Protein AF-A0A8S3IK09-F1 (afdb_monomer_lite)

Sequence (299 aa):
DSESTTDNVLLHRHRTLVKLEMEFLKNWLPDNSEQYPEVLALLSKPENDLWQYSAKILSFIDQEVELFSTVLSKNGQLEDLDKFKLLDECLHNINDDTYKIERLLVNRIHMQLMLRANEQGTPEKILTDNYIQFEENVRQLQDEQSNHNSISISLIAWIKYYIELYAVALKNQCSEKIMGTIDQFLTRDELHLSLTLKLFVIKQICELSSVKFDTFCEIFYNRNVVWPRTILEKPQDQHNLILPTPLFVCEDEFKRISDILSYSNDIEHLRQLITNCTTNQTSSYCFLVWFIHYYSRFY

Foldseek 3Di:
DVVVVVVVVVVVVVVVVVVVVVVCCVVVLVVPLVCLLVVLLQVLDPPDPCVVCLVVSLVSPCVQLVLLVQLVVPLLDDPDCPSCVSVQVSLVPSPRPVSVNLVSLLVNSLVVLVVCVVVVDQLLVVLVVCVVVLVVLLVVLPPPPCSGSSSNSSSSSSNLNNLLSLLVCVLVVPPDPSNVVVLVVLQPPVRVVSVVSVVSSLVSNCVVVVHDSVVVCVVCVPDPRPNVCVVNVPDPVPPPPPQPDPCPVLVVLLVVLCCCVVPNPDPVSVVVLVVCLVVPVSSVVSNVSSCCVPPVVPD

Radius of gyration: 23.09 Å; chains: 1; bounding box: 62×62×53 Å

Structure (mmCIF, N/CA/C/O backbone):
data_AF-A0A8S3IK09-F1
#
_entry.id   AF-A0A8S3IK09-F1
#
loop_
_atom_site.group_PDB
_atom_site.id
_atom_site.type_symbol
_atom_site.label_atom_id
_atom_site.label_alt_id
_atom_site.label_comp_id
_atom_site.label_asym_id
_atom_site.label_entity_id
_atom_site.label_seq_id
_atom_site.pdbx_PDB_ins_code
_atom_site.Cartn_x
_atom_site.Cartn_y
_atom_site.Cartn_z
_atom_site.occupancy
_atom_site.B_iso_or_equiv
_atom_site.auth_seq_id
_atom_site.auth_comp_id
_atom_site.auth_asym_id
_atom_site.auth_atom_id
_atom_site.pdbx_PDB_model_num
ATOM 1 N N . ASP A 1 1 ? 10.891 -43.235 -13.201 1.00 53.78 1 ASP A N 1
ATOM 2 C CA . ASP A 1 1 ? 12.312 -42.887 -12.967 1.00 53.78 1 ASP A CA 1
ATOM 3 C C . ASP A 1 1 ? 12.925 -41.908 -13.971 1.00 53.78 1 ASP A C 1
ATOM 5 O O . ASP A 1 1 ? 13.785 -41.134 -13.565 1.00 53.78 1 ASP A O 1
ATOM 9 N N . SER A 1 2 ? 12.497 -41.868 -15.241 1.00 46.22 2 SER A N 1
ATOM 10 C CA . SER A 1 2 ? 12.999 -40.909 -16.251 1.00 46.22 2 SER A CA 1
ATOM 11 C C . SER A 1 2 ? 12.362 -39.506 -16.191 1.00 46.22 2 SER A C 1
ATOM 13 O O . SER A 1 2 ? 13.007 -38.520 -16.545 1.00 46.22 2 SER A O 1
ATOM 15 N N . GLU A 1 3 ? 11.117 -39.383 -15.722 1.00 46.00 3 GLU A N 1
ATOM 16 C CA . GLU A 1 3 ? 10.442 -38.079 -15.559 1.00 46.00 3 GLU A CA 1
ATOM 17 C C . GLU A 1 3 ? 11.022 -37.279 -14.379 1.00 46.00 3 GLU A C 1
ATOM 19 O O . GLU A 1 3 ? 11.383 -36.116 -14.539 1.00 46.00 3 GLU A O 1
ATOM 24 N N . SER A 1 4 ? 11.281 -37.929 -13.236 1.00 55.00 4 SER A N 1
ATOM 25 C CA . SER A 1 4 ? 11.857 -37.273 -12.047 1.00 55.00 4 SER A CA 1
ATOM 26 C C . SER A 1 4 ? 13.304 -36.800 -12.231 1.00 55.00 4 SER A C 1
ATOM 28 O O . SER A 1 4 ? 13.759 -35.880 -11.549 1.00 55.00 4 SER A O 1
ATOM 30 N N . THR A 1 5 ? 14.055 -37.416 -13.146 1.00 54.56 5 THR A N 1
ATOM 31 C CA . THR A 1 5 ? 15.415 -36.990 -13.503 1.00 54.56 5 THR A CA 1
ATOM 32 C C . THR A 1 5 ? 15.399 -35.803 -14.463 1.00 54.56 5 THR A C 1
ATOM 34 O O . THR A 1 5 ? 16.219 -34.899 -14.313 1.00 54.56 5 THR A O 1
ATOM 37 N N . THR A 1 6 ? 14.439 -35.748 -15.390 1.00 57.41 6 THR A N 1
ATOM 38 C CA . THR A 1 6 ? 14.271 -34.628 -16.333 1.00 57.41 6 THR A CA 1
ATOM 39 C C . THR A 1 6 ? 13.825 -33.352 -15.609 1.00 57.41 6 THR A C 1
ATOM 41 O O . THR A 1 6 ? 14.414 -32.288 -15.821 1.00 57.41 6 THR A O 1
ATOM 44 N N . ASP A 1 7 ? 12.896 -33.476 -14.658 1.00 60.25 7 ASP A N 1
ATOM 45 C CA . ASP A 1 7 ? 12.453 -32.370 -13.800 1.00 60.25 7 ASP A CA 1
ATOM 46 C C . ASP A 1 7 ? 13.575 -31.845 -12.897 1.00 60.25 7 ASP A C 1
ATOM 48 O O . ASP A 1 7 ? 13.742 -30.636 -12.735 1.00 60.25 7 ASP A O 1
ATOM 52 N N . ASN A 1 8 ? 14.420 -32.734 -12.364 1.00 66.81 8 ASN A N 1
ATOM 53 C CA . ASN A 1 8 ? 15.586 -32.333 -11.575 1.00 66.81 8 ASN A CA 1
ATOM 54 C C . ASN A 1 8 ? 16.641 -31.593 -12.408 1.00 66.81 8 ASN A C 1
ATOM 56 O O . ASN A 1 8 ? 17.263 -30.653 -11.911 1.00 66.81 8 ASN A O 1
ATOM 60 N N . VAL A 1 9 ? 16.840 -31.975 -13.673 1.00 72.94 9 VAL A N 1
ATOM 61 C CA . VAL A 1 9 ? 17.772 -31.286 -14.581 1.00 72.94 9 VAL A CA 1
ATOM 62 C C . VAL A 1 9 ? 17.244 -29.903 -14.963 1.00 72.94 9 VAL A C 1
ATOM 64 O O . VAL A 1 9 ? 18.014 -28.941 -14.955 1.00 72.94 9 VAL A O 1
ATOM 67 N N . LEU A 1 10 ? 15.945 -29.772 -15.247 1.00 66.94 10 LEU A N 1
ATOM 68 C CA . LEU A 1 10 ? 15.307 -28.479 -15.515 1.00 66.94 10 LEU A CA 1
ATOM 69 C C . LEU A 1 10 ? 15.361 -27.562 -14.289 1.00 66.94 10 LEU A C 1
ATOM 71 O O . LEU A 1 10 ? 15.805 -26.419 -14.397 1.00 66.94 10 LEU A O 1
ATOM 75 N N . LEU A 1 11 ? 15.023 -28.085 -13.109 1.00 70.81 11 LEU A N 1
ATOM 76 C CA . LEU A 1 11 ? 15.115 -27.362 -11.842 1.00 70.81 11 LEU A CA 1
ATOM 77 C C . LEU A 1 11 ? 16.556 -26.927 -11.535 1.00 70.81 11 LEU A C 1
ATOM 79 O O . LEU A 1 11 ? 16.789 -25.808 -11.077 1.00 70.81 11 LEU A O 1
ATOM 83 N N . HIS A 1 12 ? 17.544 -27.785 -11.800 1.00 73.06 12 HIS A N 1
ATOM 84 C CA . HIS A 1 12 ? 18.956 -27.467 -11.596 1.00 73.06 12 HIS A CA 1
ATOM 85 C C . HIS A 1 12 ? 19.467 -26.399 -12.573 1.00 73.06 12 HIS A C 1
ATOM 87 O O . HIS A 1 12 ? 20.187 -25.485 -12.159 1.00 73.06 12 HIS A O 1
ATOM 93 N N . ARG A 1 13 ? 19.062 -26.467 -13.848 1.00 67.75 13 ARG A N 1
ATOM 94 C CA . ARG A 1 13 ? 19.365 -25.436 -14.853 1.00 67.75 13 ARG A CA 1
ATOM 95 C C . ARG A 1 13 ? 18.746 -24.102 -14.470 1.00 67.75 13 ARG A C 1
ATOM 97 O O . ARG A 1 13 ? 19.459 -23.107 -14.444 1.00 67.75 13 ARG A O 1
ATOM 104 N N . HIS A 1 14 ? 17.472 -24.095 -14.090 1.00 71.00 14 HIS A N 1
ATOM 105 C CA . HIS A 1 14 ? 16.783 -22.889 -13.647 1.00 71.00 14 HIS A CA 1
ATOM 106 C C . HIS A 1 14 ? 17.463 -22.271 -12.416 1.00 71.00 14 HIS A C 1
ATOM 108 O O . HIS A 1 14 ? 17.813 -21.098 -12.435 1.00 71.00 14 HIS A O 1
ATOM 114 N N . ARG A 1 15 ? 17.791 -23.068 -11.389 1.00 73.12 15 ARG A N 1
ATOM 115 C CA . ARG A 1 15 ? 18.555 -22.591 -10.218 1.00 73.12 15 ARG A CA 1
ATOM 116 C C . ARG A 1 15 ? 19.922 -22.017 -10.590 1.00 73.12 15 ARG A C 1
ATOM 118 O O . ARG A 1 15 ? 20.369 -21.061 -9.964 1.00 73.12 15 ARG A O 1
ATOM 125 N N . THR A 1 16 ? 20.605 -22.619 -11.559 1.00 72.38 16 THR A N 1
ATOM 126 C CA . THR A 1 16 ? 21.913 -22.142 -12.028 1.00 72.38 16 THR A CA 1
ATOM 127 C C . THR A 1 16 ? 21.782 -20.825 -12.787 1.00 72.38 16 THR A C 1
ATOM 129 O O . THR A 1 16 ? 22.540 -19.903 -12.503 1.00 72.38 16 THR A O 1
ATOM 132 N N . LEU A 1 17 ? 20.796 -20.702 -13.679 1.00 71.00 17 LEU A N 1
ATOM 133 C CA . LEU A 1 17 ? 20.499 -19.461 -14.399 1.00 71.00 17 LEU A CA 1
ATOM 134 C C . LEU A 1 17 ? 20.121 -18.337 -13.435 1.00 71.00 17 LEU A C 1
ATOM 136 O O . LEU A 1 17 ? 20.738 -17.282 -13.479 1.00 71.00 17 LEU A O 1
ATOM 140 N N . VAL A 1 18 ? 19.230 -18.604 -12.477 1.00 70.50 18 VAL A N 1
ATOM 141 C CA . VAL A 1 18 ? 18.845 -17.625 -11.450 1.00 70.50 18 VAL A CA 1
ATOM 142 C C . VAL A 1 18 ? 20.055 -17.162 -10.640 1.00 70.50 18 VAL A C 1
ATOM 144 O O . VAL A 1 18 ? 20.168 -15.978 -10.336 1.00 70.50 18 VAL A O 1
ATOM 147 N N . LYS A 1 19 ? 20.981 -18.068 -10.295 1.00 71.44 19 LYS A N 1
ATOM 148 C CA . LYS A 1 19 ? 22.234 -17.708 -9.612 1.00 71.44 19 LYS A CA 1
ATOM 149 C C . LYS A 1 19 ? 23.151 -16.858 -10.488 1.00 71.44 19 LYS A C 1
ATOM 151 O O . LYS A 1 19 ? 23.714 -15.893 -9.985 1.00 71.44 19 LYS A O 1
ATOM 156 N N . LEU A 1 20 ? 23.303 -17.204 -11.764 1.00 69.56 20 LEU A N 1
ATOM 157 C CA . LEU A 1 20 ? 24.121 -16.444 -12.710 1.00 69.56 20 LEU A CA 1
ATOM 158 C C . LEU A 1 20 ? 23.548 -15.045 -12.941 1.00 69.56 20 LEU A C 1
ATOM 160 O O . LEU A 1 20 ? 24.295 -14.080 -12.868 1.00 69.56 20 LEU A O 1
ATOM 164 N N . GLU A 1 21 ? 22.236 -14.923 -13.128 1.00 68.81 21 GLU A N 1
ATOM 165 C CA . GLU A 1 21 ? 21.534 -13.639 -13.225 1.00 68.81 21 GLU A CA 1
ATOM 166 C C . GLU A 1 21 ? 21.651 -12.844 -11.920 1.00 68.81 21 GLU A C 1
ATOM 168 O O . GLU A 1 21 ? 21.921 -11.647 -11.941 1.00 68.81 21 GLU A O 1
ATOM 173 N N . MET A 1 22 ? 21.544 -13.503 -10.761 1.00 69.38 22 MET A N 1
ATOM 174 C CA . MET A 1 22 ? 21.757 -12.857 -9.466 1.00 69.38 22 MET A CA 1
ATOM 175 C C . MET A 1 22 ? 23.167 -12.300 -9.292 1.00 69.38 22 MET A C 1
ATOM 177 O O . MET A 1 22 ? 23.295 -11.241 -8.678 1.00 69.38 22 MET A O 1
ATOM 181 N N . GLU A 1 23 ? 24.188 -13.039 -9.723 1.00 72.38 23 GLU A N 1
ATOM 182 C CA . GLU A 1 23 ? 25.592 -12.624 -9.672 1.00 72.38 23 GLU A CA 1
ATOM 183 C C . GLU A 1 23 ? 25.872 -11.540 -10.712 1.00 72.38 23 GLU A C 1
ATOM 185 O O . GLU A 1 23 ? 26.521 -10.551 -10.391 1.00 72.38 23 GLU A O 1
ATOM 190 N N . PHE A 1 24 ? 25.314 -11.664 -11.918 1.00 72.31 24 PHE A N 1
ATOM 191 C CA . PHE A 1 24 ? 25.379 -10.627 -12.941 1.00 72.31 24 PHE A CA 1
ATOM 192 C C . PHE A 1 24 ? 24.796 -9.318 -12.415 1.00 72.31 24 PHE A C 1
ATOM 194 O O . PHE A 1 24 ? 25.503 -8.323 -12.382 1.00 72.31 24 PHE A O 1
ATOM 201 N N . LEU A 1 25 ? 23.569 -9.328 -11.889 1.00 70.50 25 LEU A N 1
ATOM 202 C CA . LEU A 1 25 ? 22.955 -8.137 -11.299 1.00 70.50 25 LEU A CA 1
ATOM 203 C C . LEU A 1 25 ? 23.762 -7.608 -10.110 1.00 70.50 25 LEU A C 1
ATOM 205 O O . LEU A 1 25 ? 23.941 -6.407 -9.977 1.00 70.50 25 LEU A O 1
ATOM 209 N N . LYS A 1 26 ? 24.279 -8.486 -9.244 1.00 70.00 26 LYS A N 1
ATOM 210 C CA . LYS A 1 26 ? 25.057 -8.073 -8.068 1.00 70.00 26 LYS A CA 1
ATOM 211 C C . LYS A 1 26 ? 26.376 -7.390 -8.438 1.00 70.00 26 LYS A C 1
ATOM 213 O O . LYS A 1 26 ? 26.795 -6.513 -7.697 1.00 70.00 26 LYS A O 1
ATOM 218 N N . ASN A 1 27 ? 27.018 -7.809 -9.524 1.00 75.81 27 ASN A N 1
ATOM 219 C CA . ASN A 1 27 ? 28.323 -7.291 -9.933 1.00 75.81 27 ASN A CA 1
ATOM 220 C C . ASN A 1 27 ? 28.199 -6.159 -10.963 1.00 75.81 27 ASN A C 1
ATOM 222 O O . ASN A 1 27 ? 29.017 -5.256 -10.959 1.00 75.81 27 ASN A O 1
ATOM 226 N N . TRP A 1 28 ? 27.175 -6.186 -11.818 1.00 76.31 28 TRP A N 1
ATOM 227 C CA . TRP A 1 28 ? 26.948 -5.170 -12.845 1.00 76.31 28 TRP A CA 1
ATOM 228 C C . TRP A 1 28 ? 26.291 -3.909 -12.281 1.00 76.31 28 TRP A C 1
ATOM 230 O O . TRP A 1 28 ? 26.727 -2.811 -12.608 1.00 76.31 28 TRP A O 1
ATOM 240 N N . LEU A 1 29 ? 25.274 -4.053 -11.419 1.00 71.50 29 LEU A N 1
ATOM 241 C CA . LEU A 1 29 ? 24.526 -2.903 -10.902 1.00 71.50 29 LEU A CA 1
ATOM 242 C C . LEU A 1 29 ? 25.426 -1.895 -10.162 1.00 71.50 29 LEU A C 1
ATOM 244 O O . LEU A 1 29 ? 25.363 -0.726 -10.516 1.00 71.50 29 LEU A O 1
ATOM 248 N N . PRO A 1 30 ? 26.303 -2.282 -9.211 1.00 73.50 30 PRO A N 1
ATOM 249 C CA . PRO A 1 30 ? 27.107 -1.309 -8.462 1.00 73.50 30 PRO A CA 1
ATOM 250 C C . PRO A 1 30 ? 28.016 -0.432 -9.329 1.00 73.50 30 PRO A C 1
ATOM 252 O O . PRO A 1 30 ? 28.279 0.707 -8.960 1.00 73.50 30 PRO A O 1
ATOM 255 N N . ASP A 1 31 ? 28.475 -0.956 -10.467 1.00 77.56 31 ASP A N 1
ATOM 256 C CA . ASP A 1 31 ? 29.373 -0.253 -11.387 1.00 77.56 31 ASP A CA 1
ATOM 257 C C . ASP A 1 31 ? 28.619 0.612 -12.419 1.00 77.56 31 ASP A C 1
ATOM 259 O O . ASP A 1 31 ? 29.256 1.233 -13.264 1.00 77.56 31 ASP A O 1
ATOM 263 N N . ASN A 1 32 ? 27.278 0.614 -12.398 1.00 74.50 32 ASN A N 1
ATOM 264 C CA . ASN A 1 32 ? 26.419 1.304 -13.369 1.00 74.50 32 ASN A CA 1
ATOM 265 C C . ASN A 1 32 ? 25.232 2.002 -12.668 1.00 74.50 32 ASN A C 1
ATOM 267 O O . ASN A 1 32 ? 24.107 1.951 -13.172 1.00 74.50 32 ASN A O 1
ATOM 271 N N . SER A 1 33 ? 25.441 2.607 -11.487 1.00 70.50 33 SER A N 1
ATOM 272 C CA . SER A 1 33 ? 24.360 3.218 -10.687 1.00 70.50 33 SER A CA 1
ATOM 273 C C . SER A 1 33 ? 23.607 4.324 -11.404 1.00 70.50 33 SER A C 1
ATOM 275 O O . SER A 1 33 ? 22.382 4.413 -11.299 1.00 70.50 33 SER A O 1
ATOM 277 N N . GLU A 1 34 ? 24.306 5.065 -12.255 1.00 73.00 34 GLU A N 1
ATOM 278 C CA . GLU A 1 34 ? 23.721 6.088 -13.107 1.00 73.00 34 GLU A CA 1
ATOM 279 C C . GLU A 1 34 ? 22.720 5.546 -14.147 1.00 73.00 34 GLU A C 1
ATOM 281 O O . GLU A 1 34 ? 21.907 6.315 -14.652 1.00 73.00 34 GLU A O 1
ATOM 286 N N . GLN A 1 35 ? 22.725 4.235 -14.434 1.00 78.81 35 GLN A N 1
ATOM 287 C CA . GLN A 1 35 ? 21.834 3.579 -15.408 1.00 78.81 35 GLN A CA 1
ATO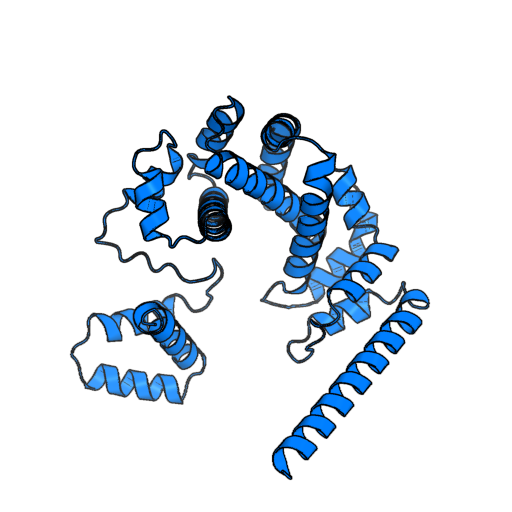M 288 C C . GLN A 1 35 ? 20.539 3.026 -14.781 1.00 78.81 35 GLN A C 1
ATOM 290 O O . GLN A 1 35 ? 19.848 2.169 -15.346 1.00 78.81 35 GLN A O 1
ATOM 295 N N . TYR A 1 36 ? 20.185 3.468 -13.571 1.00 79.62 36 TYR A N 1
ATOM 296 C CA . TYR A 1 36 ? 18.918 3.078 -12.954 1.00 79.62 36 TYR A CA 1
ATOM 297 C C . TYR A 1 36 ? 17.660 3.449 -13.774 1.00 79.62 36 TYR A C 1
ATOM 299 O O . TYR A 1 36 ? 16.696 2.676 -13.696 1.00 79.62 36 TYR A O 1
ATOM 307 N N . PRO A 1 37 ? 17.622 4.531 -14.587 1.00 84.50 37 PRO A N 1
ATOM 308 C CA . PRO A 1 37 ? 16.493 4.815 -15.475 1.00 84.50 37 PRO A CA 1
ATOM 309 C C . PRO A 1 37 ? 16.212 3.678 -16.463 1.00 84.50 37 PRO A C 1
ATOM 311 O O . PRO A 1 37 ? 15.065 3.265 -16.644 1.00 84.50 37 PRO A O 1
ATOM 314 N N . GLU A 1 38 ? 17.257 3.113 -17.065 1.00 82.94 38 GLU A N 1
ATOM 315 C CA . GLU A 1 38 ? 17.159 2.001 -18.006 1.00 82.94 38 GLU A CA 1
ATOM 316 C C . GLU A 1 38 ? 16.644 0.741 -17.310 1.00 82.94 38 GLU A C 1
ATOM 318 O O . GLU A 1 38 ? 15.812 0.012 -17.855 1.00 82.94 38 GLU A O 1
ATOM 323 N N . VAL A 1 39 ? 17.086 0.501 -16.075 1.00 81.12 39 VAL A N 1
ATOM 324 C CA . VAL A 1 39 ? 16.609 -0.620 -15.259 1.00 81.12 39 VAL A CA 1
ATOM 325 C C . VAL A 1 39 ? 15.126 -0.459 -14.908 1.00 81.12 39 VAL A C 1
ATOM 327 O O . VAL A 1 39 ? 14.370 -1.430 -14.989 1.00 81.12 39 VAL A O 1
ATOM 330 N N . LEU A 1 40 ? 14.680 0.754 -14.569 1.00 80.25 40 LEU A N 1
ATOM 331 C CA . LEU A 1 40 ? 13.266 1.059 -14.333 1.00 80.25 40 LEU A CA 1
ATOM 332 C C . LEU A 1 40 ? 12.419 0.822 -15.593 1.00 80.25 40 LEU A C 1
ATOM 334 O O . LEU A 1 40 ? 11.397 0.138 -15.525 1.00 80.25 40 LEU A O 1
ATOM 338 N N . ALA A 1 41 ? 12.877 1.293 -16.754 1.00 80.62 41 ALA A N 1
ATOM 339 C CA . ALA A 1 41 ? 12.206 1.064 -18.035 1.00 80.62 41 ALA A CA 1
ATOM 340 C C . ALA A 1 41 ? 12.168 -0.421 -18.440 1.00 80.62 41 ALA A C 1
ATOM 342 O O . ALA A 1 41 ? 11.262 -0.864 -19.144 1.00 80.62 41 ALA A O 1
ATOM 343 N N . LEU A 1 42 ? 13.146 -1.224 -18.013 1.00 78.25 42 LEU A N 1
ATOM 344 C CA . LEU A 1 42 ? 13.100 -2.675 -18.185 1.00 78.25 42 LEU A CA 1
ATOM 345 C C . LEU A 1 42 ? 12.086 -3.323 -17.237 1.00 78.25 42 LEU A C 1
ATOM 347 O O . LEU A 1 42 ? 11.366 -4.227 -17.656 1.00 78.25 42 LEU A O 1
ATOM 351 N N . LEU A 1 43 ? 11.997 -2.878 -15.982 1.00 75.56 43 LEU A N 1
ATOM 352 C CA . LEU A 1 43 ? 11.049 -3.419 -15.004 1.00 75.56 43 LEU A CA 1
ATOM 353 C C . LEU A 1 43 ? 9.583 -3.203 -15.390 1.00 75.56 43 LEU A C 1
ATOM 355 O O . LEU A 1 43 ? 8.739 -4.034 -15.037 1.00 75.56 43 LEU A O 1
ATOM 359 N N . SER A 1 44 ? 9.278 -2.103 -16.074 1.00 76.50 44 SER A N 1
ATOM 360 C CA . SER A 1 44 ? 7.908 -1.765 -16.458 1.00 76.50 44 SER A CA 1
ATOM 361 C C . SER A 1 44 ? 7.354 -2.609 -17.598 1.00 76.50 44 SER A C 1
ATOM 363 O O . SER A 1 44 ? 6.140 -2.744 -17.722 1.00 76.50 44 SER A O 1
ATOM 365 N N . LYS A 1 45 ? 8.220 -3.225 -18.408 1.00 76.75 45 LYS A N 1
ATOM 366 C CA . LYS A 1 45 ? 7.791 -4.062 -19.529 1.00 76.75 45 LYS A CA 1
ATOM 367 C C . LYS A 1 45 ? 6.981 -5.272 -19.038 1.00 76.75 45 LYS A C 1
ATOM 369 O O . LYS A 1 45 ? 7.486 -6.024 -18.195 1.00 76.75 45 LYS A O 1
ATOM 374 N N . PRO A 1 46 ? 5.762 -5.502 -19.559 1.00 71.06 46 PRO A N 1
ATOM 375 C CA . PRO A 1 46 ? 4.911 -6.619 -19.143 1.00 71.06 46 PRO A CA 1
ATOM 376 C C . PRO A 1 46 ? 5.569 -7.995 -19.305 1.00 71.06 46 PRO A C 1
ATOM 378 O O . PRO A 1 46 ? 5.350 -8.884 -18.487 1.00 71.06 46 PRO A O 1
ATOM 381 N N . GLU A 1 47 ? 6.398 -8.164 -20.336 1.00 73.12 47 GLU A N 1
ATOM 382 C CA . GLU A 1 47 ? 7.113 -9.403 -20.653 1.00 73.12 47 GLU A CA 1
ATOM 383 C C . GLU A 1 47 ? 8.267 -9.733 -19.692 1.00 73.12 47 GLU A C 1
ATOM 385 O O . GLU A 1 47 ? 8.761 -10.862 -19.680 1.00 73.12 47 GLU A O 1
ATOM 390 N N . ASN A 1 48 ? 8.694 -8.772 -18.870 1.00 71.44 48 ASN A N 1
ATOM 391 C CA . ASN A 1 48 ? 9.837 -8.929 -17.984 1.00 71.44 48 ASN A CA 1
ATOM 392 C C . ASN A 1 48 ? 9.403 -9.407 -16.587 1.00 71.44 48 ASN A C 1
ATOM 394 O O . ASN A 1 48 ? 8.960 -8.626 -15.736 1.00 71.44 48 ASN A O 1
ATOM 398 N N . ASP A 1 49 ? 9.622 -10.696 -16.311 1.00 67.31 49 ASP A N 1
ATOM 399 C CA . ASP A 1 49 ? 9.462 -11.312 -14.983 1.00 67.31 49 ASP A CA 1
ATOM 400 C C . ASP A 1 49 ? 10.706 -11.088 -14.099 1.00 67.31 49 ASP A C 1
ATOM 402 O O . ASP A 1 49 ? 11.364 -11.998 -13.596 1.00 67.31 49 ASP A O 1
ATOM 406 N N . LEU A 1 50 ? 11.072 -9.819 -13.926 1.00 70.88 50 LEU A N 1
ATOM 407 C CA . LEU A 1 50 ? 12.203 -9.415 -13.083 1.00 70.88 50 LEU A CA 1
ATOM 408 C C . LEU A 1 50 ? 11.823 -9.329 -11.595 1.00 70.88 50 LEU A C 1
ATOM 410 O O . LEU A 1 50 ? 12.614 -8.892 -10.756 1.00 70.88 50 LEU A O 1
ATOM 414 N N . TRP A 1 51 ? 10.614 -9.767 -11.241 1.00 66.81 51 TRP A N 1
ATOM 415 C CA . TRP A 1 51 ? 10.052 -9.692 -9.896 1.00 66.81 51 TRP A CA 1
ATOM 416 C C . TRP A 1 51 ? 10.876 -10.448 -8.860 1.00 66.81 51 TRP A C 1
ATOM 418 O O . TRP A 1 51 ? 11.064 -9.949 -7.746 1.00 66.81 51 TRP A O 1
ATOM 428 N N . GLN A 1 52 ? 11.442 -11.593 -9.249 1.00 68.88 52 GLN A N 1
ATOM 429 C CA . GLN A 1 52 ? 12.380 -12.372 -8.436 1.00 68.88 52 GLN A CA 1
ATOM 430 C C . GLN A 1 52 ? 13.602 -11.558 -7.968 1.00 68.88 52 GLN A C 1
ATOM 432 O O . GLN A 1 52 ? 14.230 -11.896 -6.964 1.00 68.88 52 GLN A O 1
ATOM 437 N N . TYR A 1 53 ? 13.909 -10.448 -8.647 1.00 69.56 53 TYR A N 1
ATOM 438 C CA . TYR A 1 53 ? 15.017 -9.547 -8.332 1.00 69.56 53 TYR A CA 1
ATOM 439 C C . TYR A 1 53 ? 14.576 -8.166 -7.851 1.00 69.56 53 TYR A C 1
ATOM 441 O O . TYR A 1 53 ? 15.434 -7.337 -7.549 1.00 69.56 53 TYR A O 1
ATOM 449 N N . SER A 1 54 ? 13.269 -7.926 -7.713 1.00 71.56 54 SER A N 1
ATOM 450 C CA . SER A 1 54 ? 12.702 -6.628 -7.324 1.00 71.56 54 SER A CA 1
ATOM 451 C C . SER A 1 54 ? 13.389 -6.033 -6.093 1.00 71.56 54 SER A C 1
ATOM 453 O O . SER A 1 54 ? 13.828 -4.893 -6.129 1.00 71.56 54 SER A O 1
ATOM 455 N N . ALA A 1 55 ? 13.604 -6.814 -5.031 1.00 72.81 55 ALA A N 1
ATOM 456 C CA . ALA A 1 55 ? 14.275 -6.326 -3.826 1.00 72.81 55 ALA A CA 1
ATOM 457 C C . ALA A 1 55 ? 15.709 -5.819 -4.077 1.00 72.81 55 ALA A C 1
ATOM 459 O O . ALA A 1 55 ? 16.107 -4.828 -3.469 1.00 72.81 55 ALA A O 1
ATOM 460 N N . LYS A 1 56 ? 16.475 -6.478 -4.958 1.00 75.44 56 LYS A N 1
ATOM 461 C CA . LYS A 1 56 ? 17.838 -6.055 -5.318 1.00 75.44 56 LYS A CA 1
ATOM 462 C C . LYS A 1 56 ? 17.815 -4.795 -6.172 1.00 75.44 56 LYS A C 1
ATOM 464 O O . LYS A 1 56 ? 18.568 -3.872 -5.894 1.00 75.44 56 LYS A O 1
ATOM 469 N N . ILE A 1 57 ? 16.934 -4.760 -7.168 1.00 77.62 57 ILE A N 1
ATOM 470 C CA . ILE A 1 57 ? 16.806 -3.633 -8.093 1.00 77.62 57 ILE A CA 1
ATOM 471 C C . ILE A 1 57 ? 16.335 -2.376 -7.354 1.00 77.62 57 ILE A C 1
ATOM 473 O O . ILE A 1 57 ? 16.907 -1.309 -7.527 1.00 77.62 57 ILE A O 1
ATOM 477 N N . LEU A 1 58 ? 15.351 -2.502 -6.461 1.00 79.25 58 LEU A N 1
ATOM 478 C CA . LEU A 1 58 ? 14.881 -1.382 -5.642 1.00 79.25 58 LEU A CA 1
ATOM 479 C C . LEU A 1 58 ? 15.949 -0.905 -4.655 1.00 79.25 58 LEU A C 1
ATOM 481 O O . LEU A 1 58 ? 16.078 0.291 -4.441 1.00 79.25 58 LEU A O 1
ATOM 485 N N . SER A 1 59 ? 16.722 -1.820 -4.058 1.00 78.81 59 SER A N 1
ATOM 486 C CA . SER A 1 59 ? 17.860 -1.440 -3.210 1.00 78.81 59 SER A CA 1
ATOM 487 C C . SER A 1 59 ? 18.963 -0.730 -3.992 1.00 78.81 59 SER A C 1
ATOM 489 O O . SER A 1 59 ? 19.644 0.111 -3.427 1.00 78.81 59 SER A O 1
ATOM 491 N N . PHE A 1 60 ? 19.129 -1.054 -5.269 1.00 80.19 60 PHE A N 1
ATOM 492 C CA . PHE A 1 60 ? 20.049 -0.366 -6.160 1.00 80.19 60 PHE A CA 1
ATOM 493 C C . PHE A 1 60 ? 19.561 1.046 -6.521 1.00 80.19 60 PHE A C 1
ATOM 495 O O . PHE A 1 60 ? 20.306 2.001 -6.345 1.00 80.19 60 PHE A O 1
ATOM 502 N N . ILE A 1 61 ? 18.293 1.196 -6.921 1.00 80.06 61 ILE A N 1
ATOM 503 C CA . ILE A 1 61 ? 17.679 2.516 -7.167 1.00 80.06 61 ILE A CA 1
ATOM 504 C C . ILE A 1 61 ? 17.801 3.403 -5.919 1.00 80.06 61 ILE A C 1
ATOM 506 O O . ILE A 1 61 ? 18.107 4.588 -6.010 1.00 80.06 61 ILE A O 1
ATOM 510 N N . ASP A 1 62 ? 17.602 2.815 -4.739 1.00 82.62 62 ASP A N 1
ATOM 511 C CA . ASP A 1 62 ? 17.724 3.522 -3.468 1.00 82.62 62 ASP A CA 1
ATOM 512 C C . ASP A 1 62 ? 19.153 3.962 -3.128 1.00 82.62 62 ASP A C 1
ATOM 514 O O . ASP A 1 62 ? 19.319 4.964 -2.447 1.00 82.62 62 ASP A O 1
ATOM 518 N N . GLN A 1 63 ? 20.192 3.263 -3.591 1.00 80.75 63 GLN A N 1
ATOM 519 C CA . GLN A 1 63 ? 21.576 3.687 -3.346 1.00 80.75 63 GLN A CA 1
ATOM 520 C C . GLN A 1 63 ? 21.916 4.996 -4.060 1.00 80.75 63 GLN A C 1
ATOM 522 O O . GLN A 1 63 ? 22.659 5.800 -3.509 1.00 80.75 63 GLN A O 1
ATOM 527 N N . GLU A 1 64 ? 21.366 5.201 -5.255 1.00 81.12 64 GLU A N 1
ATOM 528 C CA . GLU A 1 64 ? 21.610 6.406 -6.049 1.00 81.12 64 GLU A CA 1
ATOM 529 C C . GLU A 1 64 ? 20.704 7.563 -5.608 1.00 81.12 64 GLU A C 1
ATOM 531 O O . GLU A 1 64 ? 21.145 8.695 -5.428 1.00 81.12 64 GLU A O 1
ATOM 536 N N . VAL A 1 65 ? 19.416 7.277 -5.405 1.00 81.69 65 VAL A N 1
ATOM 537 C CA . VAL A 1 65 ? 18.398 8.312 -5.167 1.00 81.69 65 VAL A CA 1
ATOM 538 C C . VAL A 1 65 ? 18.173 8.575 -3.669 1.00 81.69 65 VAL A C 1
ATOM 540 O O . VAL A 1 65 ? 17.602 9.598 -3.289 1.00 81.69 65 VAL A O 1
ATOM 543 N N . GLU A 1 66 ? 18.630 7.673 -2.794 1.00 86.38 66 GLU A N 1
ATOM 544 C CA . GLU A 1 66 ? 18.445 7.716 -1.335 1.00 86.38 66 GLU A CA 1
ATOM 545 C C . GLU A 1 66 ? 16.977 7.934 -0.926 1.00 86.38 66 GLU A C 1
ATOM 547 O O . GLU A 1 66 ? 16.662 8.649 0.034 1.00 86.38 66 GLU A O 1
ATOM 552 N N . LEU A 1 67 ? 16.050 7.347 -1.686 1.00 86.25 67 LEU A N 1
ATOM 553 C CA . LEU A 1 67 ? 14.618 7.552 -1.506 1.00 86.25 67 LEU A CA 1
ATOM 554 C C . LEU A 1 67 ? 14.168 7.064 -0.125 1.00 86.25 67 LEU A C 1
ATOM 556 O O . LEU A 1 67 ? 13.515 7.793 0.613 1.00 86.25 67 LEU A O 1
ATOM 560 N N . PHE A 1 68 ? 14.531 5.844 0.262 1.00 86.75 68 PHE A N 1
ATOM 561 C CA . PHE A 1 68 ? 14.066 5.207 1.488 1.00 86.75 68 PHE A CA 1
ATOM 562 C C . PHE A 1 68 ? 14.597 5.919 2.730 1.00 86.75 68 PHE A C 1
ATOM 564 O O . PHE A 1 68 ? 13.824 6.186 3.649 1.00 86.75 68 PHE A O 1
ATOM 571 N N . SER A 1 69 ? 15.890 6.255 2.770 1.00 86.06 69 SER A N 1
ATOM 572 C CA . SER A 1 69 ? 16.478 6.994 3.895 1.00 86.06 69 SER A CA 1
ATOM 573 C C . SER A 1 69 ? 15.846 8.381 4.043 1.00 86.06 69 SER A C 1
ATOM 575 O O . SER A 1 69 ? 15.498 8.776 5.160 1.00 86.06 69 SER A O 1
ATOM 577 N N . THR A 1 70 ? 15.609 9.077 2.926 1.00 88.31 70 THR A N 1
ATOM 578 C CA . THR A 1 70 ? 14.968 10.396 2.922 1.00 88.31 70 THR A CA 1
ATOM 579 C C . THR A 1 70 ? 13.526 10.302 3.418 1.00 88.31 70 THR A C 1
ATOM 581 O O . THR A 1 70 ? 13.175 10.980 4.385 1.00 88.31 70 THR A O 1
ATOM 584 N N . VAL A 1 71 ? 12.716 9.403 2.847 1.00 88.19 71 VAL A N 1
ATOM 585 C CA . VAL A 1 71 ? 11.311 9.185 3.240 1.00 88.19 71 VAL A CA 1
ATOM 586 C C . VAL A 1 71 ? 11.187 8.816 4.720 1.00 88.19 71 VAL A C 1
ATOM 588 O O . VAL A 1 71 ? 10.280 9.299 5.401 1.00 88.19 71 VAL A O 1
ATOM 591 N N . LEU A 1 72 ? 12.106 7.995 5.238 1.00 86.25 72 LEU A N 1
ATOM 592 C CA . LEU A 1 72 ? 12.155 7.632 6.656 1.00 86.25 72 LEU A CA 1
ATOM 593 C C . LEU A 1 72 ? 12.444 8.842 7.549 1.00 86.25 72 LEU A C 1
ATOM 595 O O . LEU A 1 72 ? 11.796 9.006 8.575 1.00 86.25 72 LEU A O 1
ATOM 599 N N . SER A 1 73 ? 13.408 9.683 7.172 1.00 85.56 73 SER A N 1
ATOM 600 C CA . SER A 1 73 ? 13.805 10.854 7.969 1.00 85.56 73 SER A CA 1
ATOM 601 C C . SER A 1 73 ? 12.781 11.992 7.956 1.00 85.56 73 SER A C 1
ATOM 603 O O . SER A 1 73 ? 12.756 12.813 8.871 1.00 85.56 73 SER A O 1
ATOM 605 N N . LYS A 1 74 ? 11.947 12.044 6.915 1.00 86.56 74 LYS A N 1
ATOM 606 C CA . LYS A 1 74 ? 11.020 13.145 6.639 1.00 86.56 74 LYS A CA 1
ATOM 607 C C . LYS A 1 74 ? 9.556 12.819 6.934 1.00 86.56 74 LYS A C 1
ATOM 609 O O . LYS A 1 74 ? 8.682 13.622 6.631 1.00 86.56 74 LYS A O 1
ATOM 614 N N . ASN A 1 75 ? 9.265 11.641 7.483 1.00 84.75 75 ASN A N 1
ATOM 615 C CA . ASN A 1 75 ? 7.903 11.191 7.783 1.00 84.75 75 ASN A CA 1
ATOM 616 C C . ASN A 1 75 ? 6.894 11.351 6.624 1.00 84.75 75 ASN A C 1
ATOM 618 O O . ASN A 1 75 ? 5.713 11.630 6.836 1.00 84.75 75 ASN A O 1
ATOM 622 N N . GLY A 1 76 ? 7.365 11.183 5.387 1.00 80.81 76 GLY A N 1
ATOM 623 C CA . GLY A 1 76 ? 6.539 11.290 4.185 1.00 80.81 76 GLY A CA 1
ATOM 624 C C . GLY A 1 76 ? 6.696 12.602 3.408 1.00 80.81 76 GLY A C 1
ATOM 625 O O . GLY A 1 76 ? 6.404 12.612 2.214 1.00 80.81 76 GLY A O 1
ATOM 626 N N . GLN A 1 77 ? 7.212 13.670 4.025 1.00 83.12 77 GLN A N 1
ATOM 627 C CA . GLN A 1 77 ? 7.283 15.009 3.422 1.00 83.12 77 GLN A CA 1
ATOM 628 C C . GLN A 1 77 ? 8.592 15.253 2.664 1.00 83.12 77 GLN A C 1
ATOM 630 O O . GLN A 1 77 ? 9.608 15.654 3.232 1.00 83.12 77 GLN A O 1
ATOM 635 N N . LEU A 1 78 ? 8.576 15.017 1.356 1.00 81.62 78 LEU A N 1
ATOM 636 C CA . LEU A 1 78 ? 9.723 15.295 0.493 1.00 81.62 78 LEU A CA 1
ATOM 637 C C . LEU A 1 78 ? 9.690 16.762 0.032 1.00 81.62 78 LEU A C 1
ATOM 639 O O . LEU A 1 78 ? 8.741 17.184 -0.618 1.00 81.62 78 LEU A O 1
ATOM 643 N N . GLU A 1 79 ? 10.726 17.533 0.378 1.00 69.50 79 GLU A N 1
ATOM 644 C CA . GLU A 1 79 ? 10.843 18.971 0.052 1.00 69.50 79 GLU A CA 1
ATOM 645 C C . GLU A 1 79 ? 11.797 19.254 -1.129 1.00 69.50 79 GLU A C 1
ATOM 647 O O . GLU A 1 79 ? 11.847 20.378 -1.621 1.00 69.50 79 GLU A O 1
ATOM 652 N N . ASP A 1 80 ? 12.556 18.256 -1.594 1.00 64.00 80 ASP A N 1
ATOM 653 C CA 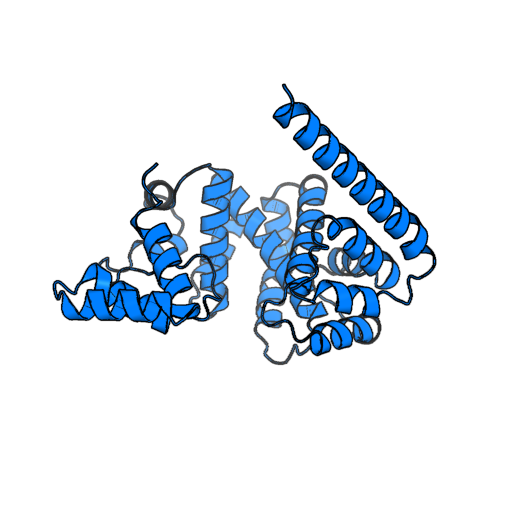. ASP A 1 80 ? 13.582 18.416 -2.634 1.00 64.00 80 ASP A CA 1
ATOM 654 C C . ASP A 1 80 ? 13.130 17.782 -3.956 1.00 64.00 80 ASP A C 1
ATOM 656 O O . ASP A 1 80 ? 13.363 16.602 -4.220 1.00 64.00 80 ASP A O 1
ATOM 660 N N . LEU A 1 81 ? 12.437 18.577 -4.773 1.00 64.12 81 LEU A N 1
ATOM 661 C CA . LEU A 1 81 ? 11.953 18.149 -6.087 1.00 64.12 81 LEU A CA 1
ATOM 662 C C . LEU A 1 81 ? 13.101 17.881 -7.073 1.00 64.12 81 LEU A C 1
ATOM 664 O O . LEU A 1 81 ? 12.943 17.050 -7.965 1.00 64.12 81 LEU A O 1
ATOM 668 N N . ASP A 1 82 ? 14.255 18.543 -6.924 1.00 69.81 82 ASP A N 1
ATOM 669 C CA . ASP A 1 82 ? 15.365 18.421 -7.876 1.00 69.81 82 ASP A CA 1
ATOM 670 C C . ASP A 1 82 ? 16.064 17.062 -7.746 1.00 69.81 82 ASP A C 1
ATOM 672 O O . ASP A 1 82 ? 16.381 16.436 -8.761 1.00 69.81 82 ASP A O 1
ATOM 676 N N . LYS A 1 83 ? 16.232 16.554 -6.516 1.00 78.44 83 LYS A N 1
ATOM 677 C CA . LYS A 1 83 ? 16.841 15.235 -6.266 1.00 78.44 83 LYS A CA 1
ATOM 678 C C . LYS A 1 83 ? 16.027 14.081 -6.862 1.00 78.44 83 LYS A C 1
ATOM 680 O O . LYS A 1 83 ? 16.601 13.109 -7.348 1.00 78.44 83 LYS A O 1
ATOM 685 N N . PHE A 1 84 ? 14.697 14.184 -6.846 1.00 84.81 84 PHE A N 1
ATOM 686 C CA . PHE A 1 84 ? 13.798 13.130 -7.335 1.00 84.81 84 PHE A CA 1
ATOM 687 C C . PHE A 1 84 ? 13.300 13.357 -8.763 1.00 84.81 84 PHE A C 1
ATOM 689 O O . PHE A 1 84 ? 12.579 12.515 -9.295 1.00 84.81 84 PHE A O 1
ATOM 696 N N . LYS A 1 85 ? 13.717 14.444 -9.418 1.00 84.25 85 LYS A N 1
ATOM 697 C CA . LYS A 1 85 ? 13.213 14.829 -10.737 1.00 84.25 85 LYS A CA 1
ATOM 698 C C . LYS A 1 85 ? 13.400 13.744 -11.795 1.00 84.25 85 LYS A C 1
ATOM 700 O O . LYS A 1 85 ? 12.458 13.422 -12.509 1.00 84.25 85 LYS A O 1
ATOM 705 N N . LEU A 1 86 ? 14.591 13.145 -11.868 1.00 83.69 86 LEU A N 1
ATOM 706 C CA . LEU A 1 86 ? 14.871 12.084 -12.839 1.00 83.69 86 LEU A CA 1
ATOM 707 C C . LEU A 1 86 ? 14.029 10.827 -12.565 1.00 83.69 86 LEU A C 1
ATOM 709 O O . LEU A 1 86 ? 13.544 10.197 -13.502 1.00 83.69 86 LEU A O 1
ATOM 713 N N . LEU A 1 87 ? 13.800 10.491 -11.291 1.00 86.19 87 LEU A N 1
ATOM 714 C CA . LEU A 1 87 ? 12.918 9.392 -10.903 1.00 86.19 87 LEU A CA 1
ATOM 715 C C . LEU A 1 87 ? 11.467 9.684 -11.309 1.00 86.19 87 LEU A C 1
ATOM 717 O O . LEU A 1 87 ? 10.822 8.818 -11.894 1.00 86.19 87 LEU A O 1
ATOM 721 N N . ASP A 1 88 ? 10.966 10.890 -11.043 1.00 87.31 88 ASP A N 1
ATOM 722 C CA . ASP A 1 88 ? 9.616 11.307 -11.434 1.00 87.31 88 ASP A CA 1
ATOM 723 C C . ASP A 1 88 ? 9.431 11.284 -12.954 1.00 87.31 88 ASP A C 1
ATOM 725 O O . ASP A 1 88 ? 8.435 10.749 -13.441 1.00 87.31 88 ASP A O 1
ATOM 729 N N . GLU A 1 89 ? 10.406 11.796 -13.711 1.00 85.06 89 GLU A N 1
ATOM 730 C CA . GLU A 1 89 ? 10.413 11.736 -15.175 1.00 85.06 89 GLU A CA 1
ATOM 731 C C . GLU A 1 89 ? 10.375 10.283 -15.668 1.00 85.06 89 GLU A C 1
ATOM 733 O O . GLU A 1 89 ? 9.603 9.955 -16.570 1.00 85.06 89 GLU A O 1
ATOM 738 N N . CYS A 1 90 ? 11.152 9.386 -15.054 1.00 84.00 90 CYS A N 1
ATOM 739 C CA . CYS A 1 90 ? 11.123 7.963 -15.389 1.00 84.00 90 CYS A CA 1
ATOM 740 C C . CYS A 1 90 ? 9.751 7.343 -15.115 1.00 84.00 90 CYS A C 1
ATOM 742 O O . CYS A 1 90 ? 9.194 6.696 -15.998 1.00 84.00 90 CYS A O 1
ATOM 744 N N . LEU A 1 91 ? 9.195 7.551 -13.919 1.00 85.44 91 LEU A N 1
ATOM 745 C CA . LEU A 1 91 ? 7.896 6.997 -13.530 1.00 85.44 91 LEU A CA 1
ATOM 746 C C . LEU A 1 91 ? 6.769 7.524 -14.429 1.00 85.44 91 LEU A C 1
ATOM 748 O O . LEU A 1 91 ? 5.897 6.760 -14.826 1.00 85.44 91 LEU A O 1
ATOM 752 N N . HIS A 1 92 ? 6.819 8.800 -14.816 1.00 83.00 92 HIS A N 1
ATOM 753 C CA . HIS A 1 92 ? 5.857 9.380 -15.750 1.00 83.00 92 HIS A CA 1
ATOM 754 C C . HIS A 1 92 ? 5.955 8.759 -17.155 1.00 83.00 92 HIS A C 1
ATOM 756 O O . HIS A 1 92 ? 4.941 8.449 -17.776 1.00 83.00 92 HIS A O 1
ATOM 762 N N . ASN A 1 93 ? 7.176 8.540 -17.652 1.00 79.06 93 ASN A N 1
ATOM 763 C CA . ASN A 1 93 ? 7.420 8.034 -19.008 1.00 79.06 93 ASN A CA 1
ATOM 764 C C . ASN A 1 93 ? 7.192 6.528 -19.165 1.00 79.06 93 ASN A C 1
ATOM 766 O O . ASN A 1 93 ? 7.046 6.036 -20.284 1.00 79.06 93 ASN A O 1
ATOM 770 N N . ILE A 1 94 ? 7.194 5.785 -18.062 1.00 77.50 94 ILE A N 1
ATOM 771 C CA . ILE A 1 94 ? 7.157 4.324 -18.055 1.00 77.50 94 ILE A CA 1
ATOM 772 C C . ILE A 1 94 ? 5.844 3.744 -18.621 1.00 77.50 94 ILE A C 1
ATOM 774 O O . ILE A 1 94 ? 5.845 2.584 -19.032 1.00 77.50 94 ILE A O 1
ATOM 778 N N . ASN A 1 95 ? 4.783 4.556 -18.757 1.00 59.31 95 ASN A N 1
ATOM 779 C CA . ASN A 1 95 ? 3.499 4.221 -19.398 1.00 59.31 95 ASN A CA 1
ATOM 780 C C . ASN A 1 95 ? 2.975 2.827 -19.011 1.00 59.31 95 ASN A C 1
ATOM 782 O O . ASN A 1 95 ? 2.542 2.038 -19.854 1.00 59.31 95 ASN A O 1
ATOM 786 N N . ASP A 1 96 ? 3.087 2.514 -17.724 1.00 70.50 96 ASP A N 1
ATOM 787 C CA . ASP A 1 96 ? 2.564 1.295 -17.136 1.00 70.50 96 ASP A CA 1
ATOM 788 C C . ASP A 1 96 ? 1.255 1.614 -16.418 1.00 70.50 96 ASP A C 1
ATOM 790 O O . ASP A 1 96 ? 1.246 2.147 -15.308 1.00 70.50 96 ASP A O 1
ATOM 794 N N . ASP A 1 97 ? 0.146 1.229 -17.046 1.00 67.88 97 ASP A N 1
ATOM 795 C CA . ASP A 1 97 ? -1.212 1.430 -16.531 1.00 67.88 97 ASP A CA 1
ATOM 796 C C . ASP A 1 97 ? -1.447 0.749 -15.165 1.00 67.88 97 ASP A C 1
ATOM 798 O O . ASP A 1 97 ? -2.442 1.012 -14.487 1.00 67.88 97 ASP A O 1
ATOM 802 N N . THR A 1 98 ? -0.550 -0.150 -14.738 1.00 70.12 98 THR A N 1
ATOM 803 C CA . THR A 1 98 ? -0.662 -0.888 -13.473 1.00 70.12 98 THR A CA 1
ATOM 804 C C . THR A 1 98 ? 0.105 -0.265 -12.303 1.00 70.12 98 THR A C 1
ATOM 806 O O . THR A 1 98 ? -0.018 -0.769 -11.173 1.00 70.12 98 THR A O 1
ATOM 809 N N . TYR A 1 99 ? 0.861 0.817 -12.546 1.00 77.88 99 TYR A N 1
ATOM 810 C CA . TYR A 1 99 ? 1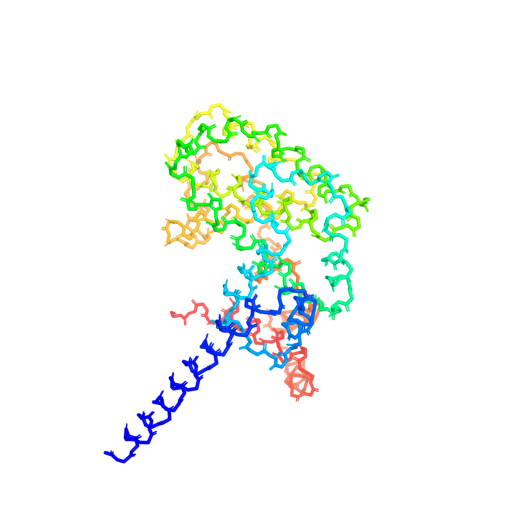.713 1.502 -11.562 1.00 77.88 99 TYR A CA 1
ATOM 811 C C . TYR A 1 99 ? 2.621 0.525 -10.794 1.00 77.88 99 TYR A C 1
ATOM 813 O O . TYR A 1 99 ? 2.735 0.545 -9.559 1.00 77.88 99 TYR A O 1
ATOM 821 N N . LYS A 1 100 ? 3.193 -0.445 -11.513 1.00 79.69 100 LYS A N 1
ATOM 822 C CA . LYS A 1 100 ? 3.908 -1.599 -10.959 1.00 79.69 100 LYS A CA 1
ATOM 823 C C . LYS A 1 100 ? 5.071 -1.176 -10.072 1.00 79.69 100 LYS A C 1
ATOM 825 O O . LYS A 1 100 ? 5.267 -1.727 -8.984 1.00 79.69 100 LYS A O 1
ATOM 830 N N . ILE A 1 101 ? 5.851 -0.215 -10.551 1.00 81.94 101 ILE A N 1
ATOM 831 C CA . ILE A 1 101 ? 7.090 0.234 -9.919 1.00 81.94 101 ILE A CA 1
ATOM 832 C C . ILE A 1 101 ? 6.775 1.078 -8.688 1.00 81.94 101 ILE A C 1
ATOM 834 O O . ILE A 1 101 ? 7.358 0.859 -7.627 1.00 81.94 101 ILE A O 1
ATOM 838 N N . GLU A 1 102 ? 5.798 1.970 -8.783 1.00 86.25 102 GLU A N 1
ATOM 839 C CA . GLU A 1 102 ? 5.306 2.785 -7.680 1.00 86.25 102 GLU A CA 1
ATOM 840 C C . GLU A 1 102 ? 4.813 1.888 -6.545 1.00 86.25 102 GLU A C 1
ATOM 842 O O . GLU A 1 102 ? 5.212 2.050 -5.392 1.00 86.25 102 GLU A O 1
ATOM 847 N N . ARG A 1 103 ? 4.024 0.856 -6.869 1.00 83.75 103 ARG A N 1
ATOM 848 C CA . ARG A 1 103 ? 3.543 -0.128 -5.887 1.00 83.75 103 ARG A CA 1
ATOM 849 C C . ARG A 1 103 ? 4.684 -0.895 -5.225 1.00 83.75 103 ARG A C 1
ATOM 851 O O . ARG A 1 103 ? 4.626 -1.163 -4.022 1.00 83.75 103 ARG A O 1
ATOM 858 N N . LEU A 1 104 ? 5.709 -1.267 -5.988 1.00 84.12 104 LEU A N 1
ATOM 859 C CA . LEU A 1 104 ? 6.910 -1.910 -5.461 1.00 84.12 104 LEU A CA 1
ATOM 860 C C . LEU A 1 104 ? 7.671 -0.998 -4.494 1.00 84.12 104 LEU A C 1
ATOM 862 O O . LEU A 1 104 ? 8.030 -1.444 -3.402 1.00 84.12 104 LEU A O 1
ATOM 866 N N . LEU A 1 105 ? 7.880 0.264 -4.871 1.00 87.25 105 LEU A N 1
ATOM 867 C CA . LEU A 1 105 ? 8.562 1.264 -4.052 1.00 87.25 105 LEU A CA 1
ATOM 868 C C . LEU A 1 105 ? 7.785 1.534 -2.757 1.00 87.25 105 LEU A C 1
ATOM 870 O O . LEU A 1 105 ? 8.362 1.425 -1.674 1.00 87.25 105 LEU A O 1
ATOM 874 N N . VAL A 1 106 ? 6.467 1.750 -2.846 1.00 89.88 106 VAL A N 1
ATOM 875 C CA . VAL A 1 106 ? 5.570 1.891 -1.685 1.00 89.88 106 VAL A CA 1
ATOM 876 C C . VAL A 1 106 ? 5.705 0.694 -0.749 1.00 89.88 106 VAL A C 1
ATOM 878 O O . VAL A 1 106 ? 5.922 0.859 0.450 1.00 89.88 106 VAL A O 1
ATOM 881 N N . ASN A 1 107 ? 5.600 -0.530 -1.275 1.00 85.81 107 ASN A N 1
ATOM 882 C CA . ASN A 1 107 ? 5.693 -1.736 -0.454 1.00 85.81 107 ASN A CA 1
ATOM 883 C C . ASN A 1 107 ? 7.069 -1.886 0.198 1.00 85.81 107 ASN A C 1
ATOM 885 O O . ASN A 1 107 ? 7.154 -2.329 1.342 1.00 85.81 107 ASN A O 1
ATOM 889 N N . ARG A 1 108 ? 8.145 -1.517 -0.502 1.00 86.12 108 ARG A N 1
ATOM 890 C CA . ARG A 1 108 ? 9.506 -1.593 0.030 1.00 86.12 108 ARG A CA 1
ATOM 891 C C . ARG A 1 108 ? 9.723 -0.610 1.177 1.00 86.12 108 ARG A C 1
ATOM 893 O O . ARG A 1 108 ? 10.216 -1.039 2.220 1.00 86.12 108 ARG A O 1
ATOM 900 N N . ILE A 1 109 ? 9.307 0.647 1.015 1.00 89.56 109 ILE A N 1
ATOM 901 C CA . ILE A 1 109 ? 9.352 1.666 2.076 1.00 89.56 109 ILE A CA 1
ATOM 902 C C . ILE A 1 109 ? 8.509 1.213 3.266 1.00 89.56 109 ILE A C 1
ATOM 904 O O . ILE A 1 109 ? 8.978 1.209 4.400 1.00 89.56 109 ILE A O 1
ATOM 908 N N . HIS A 1 110 ? 7.287 0.755 2.999 1.00 90.00 110 HIS A N 1
ATOM 909 C CA . HIS A 1 110 ? 6.377 0.264 4.024 1.00 90.00 110 HIS A CA 1
ATOM 910 C C . HIS A 1 110 ? 6.980 -0.892 4.841 1.00 90.00 110 HIS A C 1
ATOM 912 O O . HIS A 1 110 ? 6.928 -0.881 6.068 1.00 90.00 110 HIS A O 1
ATOM 918 N N . MET A 1 111 ? 7.618 -1.870 4.188 1.00 85.75 111 MET A N 1
ATOM 919 C CA . MET A 1 111 ? 8.318 -2.951 4.893 1.00 85.75 111 MET A CA 1
ATOM 920 C C . MET A 1 111 ? 9.471 -2.432 5.760 1.00 85.75 111 MET A C 1
ATOM 922 O O . MET A 1 111 ? 9.666 -2.936 6.862 1.00 85.75 111 MET A O 1
ATOM 926 N N . GLN A 1 112 ? 10.230 -1.434 5.296 1.00 86.56 112 GLN A N 1
ATOM 927 C CA . GLN A 1 112 ? 11.303 -0.823 6.093 1.00 86.56 112 GLN A CA 1
ATOM 928 C C . GLN A 1 112 ? 10.759 -0.107 7.335 1.00 86.56 112 GLN A C 1
ATOM 930 O O . GLN A 1 112 ? 11.330 -0.253 8.415 1.00 86.56 112 GLN A O 1
ATOM 935 N N . LEU A 1 113 ? 9.638 0.610 7.200 1.00 89.56 113 LEU A N 1
ATOM 936 C CA . LEU A 1 113 ? 8.932 1.227 8.326 1.00 89.56 113 LEU A CA 1
ATOM 937 C C . LEU A 1 113 ? 8.498 0.168 9.349 1.00 89.56 113 LEU A C 1
ATOM 939 O O . LEU A 1 113 ? 8.834 0.275 10.526 1.00 89.56 113 LEU A O 1
ATOM 943 N N . MET A 1 114 ? 7.852 -0.908 8.890 1.00 87.06 114 MET A N 1
ATOM 944 C CA . MET A 1 114 ? 7.393 -1.997 9.761 1.00 87.06 114 MET A CA 1
ATOM 945 C C . MET A 1 114 ? 8.537 -2.737 10.464 1.00 87.06 114 MET A C 1
ATOM 947 O O . MET A 1 114 ? 8.412 -3.075 11.639 1.00 87.06 114 MET A O 1
ATOM 951 N N . LEU A 1 115 ? 9.672 -2.962 9.792 1.00 83.88 115 LEU A N 1
ATOM 952 C CA . LEU A 1 115 ? 10.848 -3.589 10.412 1.00 83.88 115 LEU A CA 1
ATOM 953 C C . LEU A 1 115 ? 11.419 -2.746 11.560 1.00 83.88 115 LEU A C 1
ATOM 955 O O . LEU A 1 115 ? 11.879 -3.305 12.554 1.00 83.88 115 LEU A O 1
ATOM 959 N N . ARG A 1 116 ? 11.358 -1.415 11.441 1.00 78.62 116 ARG A N 1
ATOM 960 C CA . ARG A 1 116 ? 11.834 -0.474 12.467 1.00 78.62 116 ARG A CA 1
ATOM 961 C C . ARG A 1 116 ? 10.797 -0.167 13.547 1.00 78.62 116 ARG A C 1
ATOM 963 O O . ARG A 1 116 ? 11.159 0.410 14.567 1.00 78.62 116 ARG A O 1
ATOM 970 N N . ALA A 1 117 ? 9.536 -0.566 13.377 1.00 76.19 117 ALA A N 1
ATOM 971 C CA . ALA A 1 117 ? 8.464 -0.261 14.328 1.00 76.19 117 ALA A CA 1
ATOM 972 C C . ALA A 1 117 ? 8.792 -0.729 15.759 1.00 76.19 117 ALA A C 1
ATOM 974 O O . ALA A 1 117 ? 8.586 0.010 16.719 1.00 76.19 117 ALA A O 1
ATOM 975 N N . ASN A 1 118 ? 9.405 -1.911 15.897 1.00 66.12 118 ASN A N 1
ATOM 976 C CA . ASN A 1 118 ? 9.823 -2.460 17.194 1.00 66.12 118 ASN A CA 1
ATOM 977 C C . ASN A 1 118 ? 10.885 -1.604 17.907 1.00 66.12 118 ASN A C 1
ATOM 979 O O . ASN A 1 118 ? 10.987 -1.641 19.130 1.00 66.12 118 ASN A O 1
ATOM 983 N N . GLU A 1 119 ? 11.680 -0.842 17.155 1.00 73.44 119 GLU A N 1
ATOM 984 C CA . GLU A 1 119 ? 12.712 0.053 17.686 1.00 73.44 119 GLU A CA 1
ATOM 985 C C . GLU A 1 119 ? 12.124 1.415 18.097 1.00 73.44 119 GLU A C 1
ATOM 987 O O . GLU A 1 119 ? 12.703 2.119 18.924 1.00 73.44 119 GLU A O 1
ATOM 992 N N . GLN A 1 120 ? 10.965 1.783 17.539 1.00 70.69 120 GLN A N 1
ATOM 993 C CA . GLN A 1 120 ? 10.327 3.093 17.710 1.00 70.69 120 GLN A CA 1
ATOM 994 C C . GLN A 1 120 ? 9.364 3.165 18.908 1.00 70.69 120 GLN A C 1
ATOM 996 O O . GLN A 1 120 ? 9.074 4.259 19.398 1.00 70.69 120 GLN A O 1
ATOM 1001 N N . GLY A 1 121 ? 8.903 2.025 19.430 1.00 79.88 121 GLY A N 1
ATOM 1002 C CA . GLY A 1 121 ? 8.075 1.947 20.636 1.00 79.88 121 GLY A CA 1
ATOM 1003 C C . GLY A 1 121 ? 6.823 1.097 20.450 1.00 79.88 121 GLY A C 1
ATOM 1004 O O . GLY A 1 121 ? 6.745 0.265 19.551 1.00 79.88 121 GLY A O 1
ATOM 1005 N N . THR A 1 122 ? 5.835 1.282 21.328 1.00 87.19 122 THR A N 1
ATOM 1006 C CA . THR A 1 122 ? 4.541 0.605 21.176 1.00 87.19 122 THR A CA 1
ATOM 1007 C C . THR A 1 122 ? 3.713 1.278 20.072 1.00 87.19 122 THR A C 1
ATOM 1009 O O . THR A 1 122 ? 3.873 2.487 19.853 1.00 87.19 122 THR A O 1
ATOM 1012 N N . PRO A 1 123 ? 2.813 0.549 19.381 1.00 88.75 123 PRO A N 1
ATOM 1013 C CA . PRO A 1 123 ? 1.972 1.120 18.328 1.00 88.75 123 PRO A CA 1
ATOM 1014 C C . PRO A 1 123 ? 1.234 2.389 18.767 1.00 88.75 123 PRO A C 1
ATOM 1016 O O . PRO A 1 123 ? 1.189 3.363 18.028 1.00 88.75 123 PRO A O 1
ATOM 1019 N N . GLU A 1 124 ? 0.729 2.427 19.999 1.00 87.62 124 GLU A N 1
ATOM 1020 C CA . GLU A 1 124 ? -0.019 3.558 20.556 1.00 87.62 124 GLU A CA 1
ATOM 1021 C C . GLU A 1 124 ? 0.811 4.837 20.625 1.00 87.62 124 GLU A C 1
ATOM 1023 O O . GLU A 1 124 ? 0.324 5.928 20.312 1.00 87.62 124 GLU A O 1
ATOM 1028 N N . LYS A 1 125 ? 2.076 4.697 21.030 1.00 90.31 125 LYS A N 1
A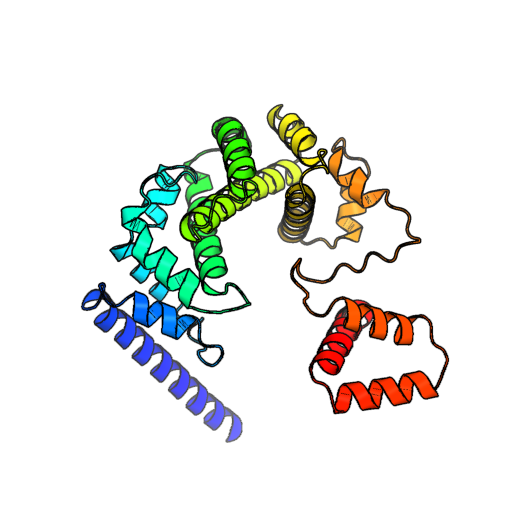TOM 1029 C CA . LYS A 1 125 ? 3.000 5.821 21.129 1.00 90.31 125 LYS A CA 1
ATOM 1030 C C . LYS A 1 125 ? 3.305 6.369 19.740 1.00 90.31 125 LYS A C 1
ATOM 1032 O O . LYS A 1 125 ? 3.191 7.568 19.526 1.00 90.31 125 LYS A O 1
ATOM 1037 N N . ILE A 1 126 ? 3.604 5.489 18.784 1.00 91.62 126 ILE A N 1
ATOM 1038 C CA . ILE A 1 126 ? 3.895 5.883 17.400 1.00 91.62 126 ILE A CA 1
ATOM 1039 C C . ILE A 1 126 ? 2.679 6.576 16.772 1.00 91.62 126 ILE A C 1
ATOM 1041 O O . ILE A 1 126 ? 2.831 7.616 16.129 1.00 91.62 126 ILE A O 1
ATOM 1045 N N . LEU A 1 127 ? 1.473 6.043 16.994 1.00 93.31 127 LEU A N 1
ATOM 1046 C CA . LEU A 1 127 ? 0.227 6.655 16.531 1.00 93.31 127 LEU A CA 1
ATOM 1047 C C . LEU A 1 127 ? 0.035 8.053 17.126 1.00 93.31 127 LEU A C 1
ATOM 1049 O O . LEU A 1 127 ? -0.328 8.982 16.406 1.00 93.31 127 LEU A O 1
ATOM 1053 N N . THR A 1 128 ? 0.300 8.212 18.422 1.00 93.81 128 THR A N 1
ATOM 1054 C CA . THR A 1 128 ? 0.175 9.501 19.114 1.00 93.81 128 THR A CA 1
ATOM 1055 C C . THR A 1 128 ? 1.180 10.517 18.582 1.00 93.81 128 THR A C 1
ATOM 1057 O O . THR A 1 128 ? 0.790 11.625 18.215 1.00 93.81 128 THR A O 1
ATOM 1060 N N . ASP A 1 129 ? 2.449 10.126 18.487 1.00 92.44 129 ASP A N 1
ATOM 1061 C CA . ASP A 1 129 ? 3.550 11.014 18.109 1.00 92.44 129 ASP A CA 1
ATOM 1062 C C . ASP A 1 129 ? 3.438 11.483 16.646 1.00 92.44 129 ASP A C 1
ATOM 1064 O O . ASP A 1 129 ? 3.859 12.591 16.321 1.00 92.44 129 ASP A O 1
ATOM 1068 N N . ASN A 1 130 ? 2.832 10.676 15.763 1.00 92.56 130 ASN A N 1
ATOM 1069 C CA . ASN A 1 130 ? 2.786 10.945 14.320 1.00 92.56 130 ASN A CA 1
ATOM 1070 C C . ASN A 1 130 ? 1.401 11.336 13.776 1.00 92.56 130 ASN A C 1
ATOM 1072 O O . ASN A 1 130 ? 1.265 11.517 12.568 1.00 92.56 130 ASN A O 1
ATOM 1076 N N . TYR A 1 131 ? 0.368 11.488 14.615 1.00 93.88 131 TYR A N 1
ATOM 1077 C CA . TYR A 1 131 ? -1.001 11.748 14.134 1.00 93.88 131 TYR A CA 1
ATOM 1078 C C . TYR A 1 131 ? -1.118 13.016 13.272 1.00 93.88 131 TYR A C 1
ATOM 1080 O O . TYR A 1 131 ? -1.736 12.983 12.211 1.00 93.88 131 TYR A O 1
ATOM 1088 N N . ILE A 1 132 ? -0.492 14.121 13.698 1.00 93.31 132 ILE A N 1
ATOM 1089 C CA . ILE A 1 132 ? -0.510 15.390 12.944 1.00 93.31 132 ILE A CA 1
ATOM 1090 C C . ILE A 1 132 ? 0.083 15.181 11.547 1.00 93.31 132 ILE A C 1
ATOM 1092 O O . ILE A 1 132 ? -0.467 15.645 10.553 1.00 93.31 132 ILE A O 1
ATOM 1096 N N . GLN A 1 133 ? 1.185 14.434 11.478 1.00 92.06 133 GLN A N 1
ATOM 1097 C CA . GLN A 1 133 ? 1.867 14.152 10.226 1.00 92.06 133 GLN A CA 1
ATOM 1098 C C . GLN A 1 133 ? 1.051 13.233 9.318 1.00 92.06 133 GLN A C 1
ATOM 1100 O O . GLN A 1 133 ? 1.018 13.425 8.108 1.00 92.06 133 GLN A O 1
ATOM 1105 N N . PHE A 1 134 ? 0.363 12.249 9.896 1.00 93.19 134 PHE A N 1
ATOM 1106 C CA . PHE A 1 134 ? -0.571 11.402 9.167 1.00 93.19 134 PHE A CA 1
ATOM 1107 C C . PHE A 1 134 ? -1.695 12.225 8.520 1.00 93.19 134 PHE A C 1
ATOM 1109 O O . PHE A 1 134 ? -1.959 12.056 7.331 1.00 93.19 134 PHE A O 1
ATOM 1116 N N . GLU A 1 135 ? -2.325 13.131 9.272 1.00 91.50 135 GLU A N 1
ATOM 1117 C CA . GLU A 1 135 ? -3.405 13.979 8.753 1.00 91.50 135 GLU A CA 1
ATOM 1118 C C . GLU A 1 135 ? -2.908 14.893 7.624 1.00 91.50 135 GLU A C 1
ATOM 1120 O O . GLU A 1 135 ? -3.569 15.021 6.592 1.00 91.50 135 GLU A O 1
ATOM 1125 N N . GLU A 1 136 ? -1.719 15.473 7.789 1.00 91.12 136 GLU A N 1
ATOM 1126 C CA . GLU A 1 136 ? -1.086 16.299 6.763 1.00 91.12 136 GLU A CA 1
ATOM 1127 C C . GLU A 1 136 ? -0.742 15.488 5.507 1.00 91.12 136 GLU A C 1
ATOM 1129 O O . GLU A 1 136 ? -1.053 15.917 4.401 1.00 91.12 136 GLU A O 1
ATOM 1134 N N . ASN A 1 137 ? -0.193 14.279 5.660 1.00 90.69 137 ASN A N 1
ATOM 1135 C CA . ASN A 1 137 ? 0.122 13.407 4.529 1.00 90.69 137 ASN A CA 1
ATOM 1136 C C . ASN A 1 137 ? -1.135 13.014 3.739 1.00 90.69 137 ASN A C 1
ATOM 1138 O O . ASN A 1 137 ? -1.101 12.969 2.510 1.00 90.69 137 ASN A O 1
ATOM 1142 N N . VAL A 1 138 ? -2.250 12.733 4.427 1.00 89.19 138 VAL A N 1
ATOM 1143 C CA . VAL A 1 138 ? -3.530 12.445 3.764 1.00 89.19 138 VAL A CA 1
ATOM 1144 C C . VAL A 1 138 ? -4.029 13.662 2.991 1.00 89.19 138 VAL A C 1
ATOM 1146 O O . VAL A 1 138 ? -4.465 13.502 1.853 1.00 89.19 138 VAL A O 1
ATOM 1149 N N . ARG A 1 139 ? -3.943 14.862 3.575 1.00 88.00 139 ARG A N 1
ATOM 1150 C CA . ARG A 1 139 ? -4.347 16.099 2.897 1.00 88.00 139 ARG A CA 1
ATOM 1151 C C . ARG A 1 139 ? -3.499 16.349 1.650 1.00 88.00 139 ARG A C 1
ATOM 1153 O O . ARG A 1 139 ? -4.050 16.555 0.578 1.00 88.00 139 ARG A O 1
ATOM 1160 N N . GLN A 1 140 ? -2.178 16.234 1.768 1.00 86.75 140 GLN A N 1
ATOM 1161 C CA . GLN A 1 140 ? -1.257 16.424 0.644 1.00 86.75 140 GLN A CA 1
ATOM 1162 C C . GLN A 1 140 ? -1.482 15.412 -0.484 1.00 86.75 140 GLN A C 1
ATOM 1164 O O . GLN A 1 140 ? -1.362 15.768 -1.650 1.00 86.75 140 GLN A O 1
ATOM 1169 N N . LEU A 1 141 ? -1.849 14.166 -0.161 1.00 86.06 141 LEU A N 1
ATOM 1170 C CA . LEU A 1 141 ? -2.173 13.155 -1.173 1.00 86.06 141 LEU A CA 1
ATOM 1171 C C . LEU A 1 141 ? -3.473 13.479 -1.933 1.00 86.06 141 LEU A C 1
ATOM 1173 O O . LEU A 1 141 ? -3.679 12.986 -3.038 1.00 86.06 141 LEU A O 1
ATOM 1177 N N . GLN A 1 142 ? -4.368 14.260 -1.327 1.00 79.94 142 GLN A N 1
ATOM 1178 C CA . GLN A 1 142 ? -5.650 14.659 -1.915 1.00 79.94 142 GLN A CA 1
ATOM 1179 C C . GLN A 1 142 ? -5.562 15.948 -2.720 1.00 79.94 142 GLN A C 1
ATOM 1181 O O . GLN A 1 142 ? -6.390 16.161 -3.604 1.00 79.94 142 GLN A O 1
ATOM 1186 N N . ASP A 1 143 ? -4.580 16.796 -2.428 1.00 79.06 143 ASP A N 1
ATOM 1187 C CA . ASP A 1 143 ? -4.330 17.987 -3.217 1.00 79.06 143 ASP A CA 1
ATOM 1188 C C . ASP A 1 143 ? -3.844 17.564 -4.617 1.00 79.06 143 ASP A C 1
ATOM 1190 O O . ASP A 1 143 ? -2.708 17.128 -4.808 1.00 79.06 143 ASP A O 1
ATOM 1194 N N . GLU A 1 144 ? -4.711 17.733 -5.624 1.00 57.16 144 GLU A N 1
ATOM 1195 C CA . GLU A 1 144 ? -4.489 17.405 -7.050 1.00 57.16 144 GLU A CA 1
ATOM 1196 C C . GLU A 1 144 ? -3.265 18.110 -7.683 1.00 57.16 144 GLU A C 1
ATOM 1198 O O . GLU A 1 144 ? -2.972 17.935 -8.863 1.00 57.16 144 GLU A O 1
ATOM 1203 N N . GLN A 1 145 ? -2.537 18.927 -6.919 1.00 52.66 145 GLN A N 1
ATOM 1204 C CA . GLN A 1 145 ? -1.348 19.654 -7.364 1.00 52.66 145 GLN A CA 1
ATOM 1205 C C . GLN A 1 145 ? -0.052 18.835 -7.260 1.00 52.66 145 GLN A C 1
ATOM 1207 O O . GLN A 1 145 ? 0.983 19.252 -7.783 1.00 52.66 145 GLN A O 1
ATOM 1212 N N . SER A 1 146 ? -0.089 17.658 -6.634 1.00 55.22 146 SER A N 1
ATOM 1213 C CA . SER A 1 146 ? 1.052 16.747 -6.539 1.00 55.22 146 SER A CA 1
ATOM 1214 C C . SER A 1 146 ? 1.236 15.939 -7.839 1.00 55.22 146 SER A C 1
ATOM 1216 O O . SER A 1 146 ? 0.970 14.741 -7.886 1.00 55.22 146 SER A O 1
ATOM 1218 N N . ASN A 1 147 ? 1.760 16.568 -8.897 1.00 62.12 147 ASN A N 1
ATOM 1219 C CA . ASN A 1 147 ? 2.161 15.882 -10.144 1.00 62.12 147 ASN A CA 1
ATOM 1220 C C . ASN A 1 147 ? 3.412 14.984 -9.988 1.00 62.12 147 ASN A C 1
ATOM 1222 O O . ASN A 1 147 ? 3.941 14.477 -10.977 1.00 62.12 147 ASN A O 1
ATOM 1226 N N . HIS A 1 148 ? 3.912 14.806 -8.763 1.00 77.31 148 HIS A N 1
ATOM 1227 C CA . HIS A 1 148 ? 5.146 14.086 -8.468 1.00 77.31 148 HIS A CA 1
ATOM 1228 C C . HIS A 1 148 ? 4.847 12.681 -7.931 1.00 77.31 148 HIS A C 1
ATOM 1230 O O . HIS A 1 148 ? 4.286 12.501 -6.842 1.00 77.31 148 HIS A O 1
ATOM 1236 N N . ASN A 1 149 ? 5.253 11.664 -8.693 1.00 84.62 149 ASN A N 1
ATOM 1237 C CA . ASN A 1 149 ? 5.042 10.260 -8.338 1.00 84.62 149 ASN A CA 1
ATOM 1238 C C . ASN A 1 149 ? 5.853 9.861 -7.093 1.00 84.62 149 ASN A C 1
ATOM 1240 O O . ASN A 1 149 ? 5.364 9.104 -6.256 1.00 84.62 149 ASN A O 1
ATOM 1244 N N . SER A 1 150 ? 7.056 10.409 -6.916 1.00 87.06 150 SER A N 1
ATOM 1245 C CA . SER A 1 150 ? 7.916 10.208 -5.743 1.00 87.06 150 SER A CA 1
ATOM 1246 C C . SER A 1 150 ? 7.264 10.676 -4.436 1.00 87.06 150 SER A C 1
ATOM 1248 O O . SER A 1 150 ? 7.285 9.946 -3.439 1.00 87.06 150 SER A O 1
ATOM 1250 N N . ILE A 1 151 ? 6.616 11.846 -4.448 1.00 88.12 151 ILE A N 1
ATOM 1251 C CA . ILE A 1 151 ? 5.838 12.363 -3.313 1.00 88.12 151 ILE A CA 1
ATOM 1252 C C . ILE A 1 151 ? 4.683 11.412 -3.011 1.00 88.12 151 ILE A C 1
ATOM 1254 O O . ILE A 1 151 ? 4.535 10.964 -1.876 1.00 88.12 151 ILE A O 1
ATOM 1258 N N . SER A 1 152 ? 3.917 11.026 -4.032 1.00 88.06 152 SER A N 1
ATOM 1259 C CA . SER A 1 152 ? 2.789 10.103 -3.869 1.00 88.06 152 SER A CA 1
ATOM 1260 C C . SER A 1 152 ? 3.227 8.769 -3.252 1.00 88.06 152 SER A C 1
ATOM 1262 O O . SER A 1 152 ? 2.619 8.299 -2.291 1.00 88.06 152 SER A O 1
ATOM 1264 N N . ILE A 1 153 ? 4.334 8.189 -3.732 1.00 89.88 153 ILE A N 1
ATOM 1265 C CA . ILE A 1 153 ? 4.943 6.974 -3.169 1.00 89.88 153 ILE A CA 1
ATOM 1266 C C . ILE A 1 153 ? 5.259 7.156 -1.677 1.00 89.88 153 ILE A C 1
ATOM 1268 O O . ILE A 1 153 ? 4.928 6.293 -0.858 1.00 89.88 153 ILE A O 1
ATOM 1272 N N . SER A 1 154 ? 5.890 8.276 -1.323 1.00 91.25 154 SER A N 1
ATOM 1273 C CA . SER A 1 154 ? 6.288 8.609 0.047 1.00 91.25 154 SER A CA 1
ATOM 1274 C C . SER A 1 154 ? 5.084 8.741 0.987 1.00 91.25 154 SER A C 1
ATOM 1276 O O . SER A 1 154 ? 5.029 8.085 2.034 1.00 91.25 154 SER A O 1
ATOM 1278 N N . LEU A 1 155 ? 4.085 9.533 0.583 1.00 91.31 155 LEU A N 1
ATOM 1279 C CA . LEU A 1 155 ? 2.861 9.770 1.346 1.00 91.31 155 LEU A CA 1
ATOM 1280 C C . LEU A 1 155 ? 2.081 8.469 1.554 1.00 91.31 155 LEU A C 1
ATOM 1282 O O . LEU A 1 155 ? 1.732 8.130 2.687 1.00 91.31 155 LEU A O 1
ATOM 1286 N N . ILE A 1 156 ? 1.865 7.696 0.484 1.00 91.06 156 ILE A N 1
ATOM 1287 C CA . ILE A 1 156 ? 1.130 6.426 0.545 1.00 91.06 156 ILE A CA 1
ATOM 1288 C C . ILE A 1 156 ? 1.830 5.440 1.484 1.00 91.06 156 ILE A C 1
ATOM 1290 O O . ILE A 1 156 ? 1.158 4.784 2.281 1.00 91.06 156 ILE A O 1
ATOM 1294 N N . ALA A 1 157 ? 3.161 5.326 1.426 1.00 92.25 157 ALA A N 1
ATOM 1295 C CA . ALA A 1 157 ? 3.898 4.404 2.287 1.00 92.25 157 ALA A CA 1
ATOM 1296 C C . ALA A 1 157 ? 3.719 4.728 3.781 1.00 92.25 157 ALA A C 1
ATOM 1298 O O . ALA A 1 157 ? 3.492 3.817 4.582 1.00 92.25 157 ALA A O 1
ATOM 1299 N N . TRP A 1 158 ? 3.755 6.012 4.147 1.00 93.12 158 TRP A N 1
ATOM 1300 C CA . TRP A 1 158 ? 3.557 6.466 5.526 1.00 93.12 158 TRP A CA 1
ATOM 1301 C C . TRP A 1 158 ? 2.110 6.357 6.003 1.00 93.12 158 TRP A C 1
ATOM 1303 O O . TRP A 1 158 ? 1.870 5.904 7.122 1.00 93.12 158 TRP A O 1
ATOM 1313 N N . ILE A 1 159 ? 1.143 6.710 5.155 1.00 93.31 159 ILE A N 1
ATOM 1314 C CA . ILE A 1 159 ? -0.286 6.529 5.441 1.00 93.31 159 ILE A CA 1
ATOM 1315 C C . ILE A 1 159 ? -0.578 5.048 5.694 1.00 93.31 159 ILE A C 1
ATOM 1317 O O . ILE A 1 159 ? -1.225 4.699 6.681 1.00 93.31 159 ILE A O 1
ATOM 1321 N N . LYS A 1 160 ? -0.053 4.167 4.835 1.00 93.12 160 LYS A N 1
ATOM 1322 C CA . LYS A 1 160 ? -0.201 2.717 4.972 1.00 93.12 160 LYS A CA 1
ATOM 1323 C C . LYS A 1 160 ? 0.386 2.213 6.293 1.00 93.12 160 LYS A C 1
ATOM 1325 O O . LYS A 1 160 ? -0.308 1.501 7.012 1.00 93.12 160 LYS A O 1
ATOM 1330 N N . TYR A 1 161 ? 1.603 2.641 6.636 1.00 94.19 161 TYR A N 1
ATOM 1331 C CA . TYR A 1 161 ? 2.265 2.285 7.895 1.00 94.19 161 TYR A CA 1
ATOM 1332 C C . TYR A 1 161 ? 1.441 2.703 9.119 1.00 94.19 161 TYR A C 1
ATOM 1334 O O . TYR A 1 161 ? 1.163 1.887 9.997 1.00 94.19 161 TYR A O 1
ATOM 1342 N N . TYR A 1 162 ? 0.987 3.957 9.150 1.00 94.38 162 TYR A N 1
ATOM 1343 C CA . TYR A 1 162 ? 0.191 4.489 10.254 1.00 94.38 162 TYR A CA 1
ATOM 1344 C C . TYR A 1 162 ? -1.122 3.711 10.441 1.00 94.38 162 TYR A C 1
ATOM 1346 O O . TYR A 1 162 ? -1.488 3.336 11.555 1.00 94.38 162 TYR A O 1
ATOM 1354 N N . ILE A 1 163 ? -1.817 3.412 9.342 1.00 94.19 163 ILE A N 1
ATOM 1355 C CA . ILE A 1 163 ? -3.083 2.674 9.378 1.00 94.19 163 ILE A CA 1
ATOM 1356 C C . ILE A 1 163 ? -2.884 1.201 9.760 1.00 94.19 163 ILE A C 1
ATOM 1358 O O . ILE A 1 163 ? -3.730 0.631 10.453 1.00 94.19 163 ILE A O 1
ATOM 1362 N N . GLU A 1 164 ? -1.771 0.581 9.371 1.00 93.75 164 GLU A N 1
ATOM 1363 C CA . GLU A 1 164 ? -1.429 -0.779 9.799 1.00 93.75 164 GLU A CA 1
ATOM 1364 C C . GLU A 1 164 ? -1.162 -0.846 11.310 1.00 93.75 164 GLU A C 1
ATOM 1366 O O . GLU A 1 164 ? -1.691 -1.728 11.989 1.00 93.75 164 GLU A O 1
ATOM 1371 N N . LEU A 1 165 ? -0.449 0.136 11.875 1.00 93.69 165 LEU A N 1
ATOM 1372 C CA . LEU A 1 165 ? -0.277 0.251 13.328 1.00 93.69 165 LEU A CA 1
ATOM 1373 C C . LEU A 1 165 ? -1.610 0.440 14.057 1.00 93.69 165 LEU A C 1
ATOM 1375 O O . LEU A 1 165 ? -1.839 -0.182 15.097 1.00 93.69 165 LEU A O 1
ATOM 1379 N N . TYR A 1 166 ? -2.512 1.249 13.499 1.00 93.56 166 TYR A N 1
ATOM 1380 C CA . TYR A 1 166 ? -3.866 1.395 14.026 1.00 93.56 166 TYR A CA 1
ATOM 1381 C C . TYR A 1 166 ? -4.632 0.062 13.989 1.00 93.56 166 TYR A C 1
ATOM 1383 O O . TYR A 1 166 ? -5.255 -0.307 14.984 1.00 93.56 166 TYR A O 1
ATOM 1391 N N . ALA A 1 167 ? -4.535 -0.714 12.904 1.00 91.19 167 ALA A N 1
ATOM 1392 C CA . ALA A 1 167 ? -5.147 -2.041 12.811 1.00 91.19 167 ALA A CA 1
ATOM 1393 C C . ALA A 1 167 ? -4.601 -3.012 13.877 1.00 91.19 167 ALA A C 1
ATOM 1395 O O . ALA A 1 167 ? -5.375 -3.743 14.505 1.00 91.19 167 ALA A O 1
ATOM 1396 N N . VAL A 1 168 ? -3.287 -2.989 14.134 1.00 90.62 168 VAL A N 1
ATOM 1397 C CA . VAL A 1 168 ? -2.643 -3.769 15.205 1.00 90.62 168 VAL A CA 1
ATOM 1398 C C . VAL A 1 168 ? -3.163 -3.350 16.584 1.00 90.62 168 VAL A C 1
ATOM 1400 O O . VAL A 1 168 ? -3.567 -4.210 17.373 1.00 90.62 168 VAL A O 1
ATOM 1403 N N . ALA A 1 169 ? -3.210 -2.047 16.871 1.00 88.56 169 ALA A N 1
ATOM 1404 C CA . ALA A 1 169 ? -3.726 -1.517 18.134 1.00 88.56 169 ALA A CA 1
ATOM 1405 C C . ALA A 1 169 ? -5.210 -1.881 18.339 1.00 88.56 169 ALA A C 1
ATOM 1407 O O . ALA A 1 169 ? -5.616 -2.309 19.423 1.00 88.56 169 ALA A O 1
ATOM 1408 N N . LEU A 1 170 ? -6.014 -1.799 17.275 1.00 86.81 170 LEU A N 1
ATOM 1409 C CA . LEU A 1 170 ? -7.439 -2.121 17.300 1.00 86.81 170 LEU A CA 1
ATOM 1410 C C . LEU A 1 170 ? -7.697 -3.616 17.533 1.00 86.81 170 LEU A C 1
ATOM 1412 O O . LEU A 1 170 ? -8.574 -3.993 18.321 1.00 86.81 170 LEU A O 1
ATOM 1416 N N . LYS A 1 171 ? -6.911 -4.489 16.888 1.00 86.12 171 LYS A N 1
ATOM 1417 C CA . LYS A 1 171 ? -6.934 -5.938 17.138 1.00 86.12 171 LYS A CA 1
ATOM 1418 C C . LYS A 1 171 ? -6.683 -6.231 18.618 1.00 86.12 171 LYS A C 1
ATOM 1420 O O . LYS A 1 171 ? -7.437 -7.000 19.219 1.00 86.12 171 LYS A O 1
ATOM 1425 N N . ASN A 1 172 ? -5.678 -5.578 19.198 1.00 84.50 172 ASN A N 1
ATOM 1426 C CA . ASN A 1 172 ? -5.259 -5.759 20.588 1.00 84.50 172 ASN A CA 1
ATOM 1427 C C . ASN A 1 172 ? -6.141 -5.020 21.612 1.00 84.50 172 ASN A C 1
ATOM 1429 O O . ASN A 1 172 ? -5.809 -5.010 22.793 1.00 84.50 172 ASN A O 1
ATOM 1433 N N . GLN A 1 173 ? -7.277 -4.452 21.187 1.00 81.69 173 GLN A N 1
ATOM 1434 C CA . GLN A 1 173 ? -8.240 -3.756 22.052 1.00 81.69 173 GLN A CA 1
ATOM 1435 C C . GLN A 1 173 ? -7.631 -2.569 22.813 1.00 81.69 173 GLN A C 1
ATOM 1437 O O . GLN A 1 173 ? -8.013 -2.289 23.948 1.00 81.69 173 GLN A O 1
ATOM 1442 N N . CYS A 1 174 ? -6.695 -1.857 22.185 1.00 82.25 174 CYS A N 1
ATOM 1443 C CA . CYS A 1 174 ? -6.155 -0.632 22.749 1.00 82.25 174 CYS A CA 1
ATOM 1444 C C . CYS A 1 174 ? -7.266 0.411 22.972 1.00 82.25 174 CYS A C 1
ATOM 1446 O O . CYS A 1 174 ? -8.087 0.657 22.088 1.00 82.25 174 CYS A O 1
ATOM 1448 N N . SER A 1 175 ? -7.275 1.033 24.154 1.00 78.25 175 SER A N 1
ATOM 1449 C CA . SER A 1 175 ? -8.263 2.040 24.564 1.00 78.25 175 SER A CA 1
ATOM 1450 C C . SER A 1 175 ? -7.682 3.452 24.684 1.00 78.25 175 SER A C 1
ATOM 1452 O O . SER A 1 175 ? -8.286 4.311 25.327 1.00 78.25 175 SER A O 1
ATOM 1454 N N . GLU A 1 176 ? -6.493 3.692 24.129 1.00 83.75 176 GLU A N 1
ATOM 1455 C CA . GLU A 1 176 ? -5.836 4.998 24.182 1.00 83.75 176 GLU A CA 1
ATOM 1456 C C . GLU A 1 176 ? -6.646 6.077 23.458 1.00 83.75 176 GLU A C 1
ATOM 1458 O O . GLU A 1 176 ? -7.324 5.817 22.461 1.00 83.75 176 GLU A O 1
ATOM 1463 N N . LYS A 1 177 ? -6.539 7.326 23.930 1.00 87.12 177 LYS A N 1
ATOM 1464 C CA . LYS A 1 177 ? -7.322 8.456 23.395 1.00 87.12 177 LYS A CA 1
ATOM 1465 C C . LYS A 1 177 ? -7.129 8.637 21.886 1.00 87.12 177 LYS A C 1
ATOM 1467 O O . LYS A 1 177 ? -8.076 9.001 21.191 1.00 87.12 177 LYS A O 1
ATOM 1472 N N . ILE A 1 178 ? -5.921 8.364 21.391 1.00 90.38 178 ILE A N 1
ATOM 1473 C CA . ILE A 1 178 ? -5.586 8.476 19.971 1.00 90.38 178 ILE A CA 1
ATOM 1474 C C . ILE A 1 178 ? -6.471 7.591 19.085 1.00 90.38 178 ILE A C 1
ATOM 1476 O O . ILE A 1 178 ? -6.838 8.014 17.992 1.00 90.38 178 ILE A O 1
ATOM 1480 N N . MET A 1 179 ? -6.905 6.426 19.579 1.00 89.19 179 MET A N 1
ATOM 1481 C CA . MET A 1 179 ? -7.800 5.528 18.845 1.00 89.19 179 MET A CA 1
ATOM 1482 C C . MET A 1 179 ? -9.121 6.224 18.510 1.00 89.19 179 MET A C 1
ATOM 1484 O O . MET A 1 179 ? -9.574 6.168 17.373 1.00 89.19 179 MET A O 1
ATOM 1488 N N . GLY A 1 180 ? -9.690 6.965 19.467 1.00 85.69 180 GLY A N 1
ATOM 1489 C CA . GLY A 1 180 ? -10.914 7.737 19.249 1.00 85.69 180 GLY A CA 1
ATOM 1490 C C . GLY A 1 180 ? -10.739 8.871 18.235 1.00 85.69 180 GLY A C 1
ATOM 1491 O O . GLY A 1 180 ? -11.654 9.147 17.462 1.00 85.69 180 GLY A O 1
ATOM 1492 N N . THR A 1 181 ? -9.565 9.507 18.196 1.00 88.62 181 THR A N 1
ATOM 1493 C CA . THR A 1 181 ? -9.252 10.539 17.195 1.00 88.62 181 THR A CA 1
ATOM 1494 C C . THR A 1 181 ? -9.179 9.939 15.788 1.00 88.62 181 THR A C 1
ATOM 1496 O O . THR A 1 181 ? -9.776 10.477 14.857 1.00 88.62 181 THR A O 1
ATOM 1499 N N . ILE A 1 182 ? -8.502 8.797 15.634 1.00 90.19 182 ILE A N 1
ATOM 1500 C CA . ILE A 1 182 ? -8.394 8.091 14.349 1.00 90.19 182 ILE A CA 1
ATOM 1501 C C . ILE A 1 182 ? -9.768 7.569 13.905 1.00 90.19 182 ILE A C 1
ATOM 1503 O O . ILE A 1 182 ? -10.125 7.699 12.736 1.00 90.19 182 ILE A O 1
ATOM 1507 N N . ASP A 1 183 ? -10.581 7.052 14.829 1.00 87.19 183 ASP A N 1
ATOM 1508 C CA . ASP A 1 183 ? -11.955 6.633 14.542 1.00 87.19 183 ASP A CA 1
ATOM 1509 C C . ASP A 1 183 ? -12.785 7.790 13.976 1.00 87.19 183 ASP A C 1
ATOM 1511 O O . ASP A 1 183 ? -13.458 7.629 12.957 1.00 87.19 183 ASP A O 1
ATOM 1515 N N . GLN A 1 184 ? -12.711 8.968 14.605 1.00 86.44 184 GLN A N 1
ATOM 1516 C CA . GLN A 1 184 ? -13.391 10.175 14.129 1.00 86.44 184 GLN A CA 1
ATOM 1517 C C . GLN A 1 184 ? -12.892 10.604 12.749 1.00 86.44 184 GLN A C 1
ATOM 1519 O O . GLN A 1 184 ? -13.702 10.972 11.897 1.00 86.44 184 GLN A O 1
ATOM 1524 N N . PHE A 1 185 ? -11.584 10.528 12.502 1.00 88.06 185 PHE A N 1
ATOM 1525 C CA . PHE A 1 185 ? -11.019 10.793 11.183 1.00 88.06 185 PHE A CA 1
ATOM 1526 C C . PHE A 1 185 ? -11.616 9.849 10.130 1.00 88.06 185 PHE A C 1
ATOM 1528 O O . PHE A 1 185 ? -12.150 10.306 9.121 1.00 88.06 185 PHE A O 1
ATOM 1535 N N . LEU A 1 186 ? -11.628 8.540 10.404 1.00 84.75 186 LEU A N 1
ATOM 1536 C CA . LEU A 1 186 ? -12.169 7.534 9.491 1.00 84.75 186 LEU A CA 1
ATOM 1537 C C . LEU A 1 186 ? -13.684 7.673 9.291 1.00 84.75 186 LEU A C 1
ATOM 1539 O O . LEU A 1 186 ? -14.177 7.307 8.233 1.00 84.75 186 LEU A O 1
ATOM 1543 N N . THR A 1 187 ? -14.455 8.220 10.235 1.00 81.25 187 THR A N 1
ATOM 1544 C CA . THR A 1 187 ? -15.897 8.460 10.007 1.00 81.25 187 THR A CA 1
ATOM 1545 C C . THR A 1 187 ? -16.206 9.530 8.953 1.00 81.25 187 THR A C 1
ATOM 1547 O O . THR A 1 187 ? -17.337 9.581 8.477 1.00 81.25 187 THR A O 1
ATOM 1550 N N . ARG A 1 188 ? -15.236 10.361 8.550 1.00 75.81 188 ARG A N 1
ATOM 1551 C CA . ARG A 1 188 ? -15.435 11.404 7.532 1.00 75.81 188 ARG A CA 1
ATOM 1552 C C . ARG A 1 188 ? -15.409 10.788 6.128 1.00 75.81 188 ARG A C 1
ATOM 1554 O O . ARG A 1 188 ? -14.344 10.594 5.542 1.00 75.81 188 ARG A O 1
ATOM 1561 N N . ASP A 1 189 ? -16.592 10.484 5.594 1.00 65.19 189 ASP A N 1
ATOM 1562 C CA . ASP A 1 189 ? -16.782 9.915 4.244 1.00 65.19 189 ASP A CA 1
ATOM 1563 C C . ASP A 1 189 ? -16.625 10.942 3.106 1.00 65.19 189 ASP A C 1
ATOM 1565 O O . ASP A 1 189 ? -16.686 10.581 1.935 1.00 65.19 189 ASP A O 1
ATOM 1569 N N . GLU A 1 190 ? -16.384 12.213 3.434 1.00 60.84 190 GLU A N 1
ATOM 1570 C CA . GLU A 1 190 ? -16.139 13.297 2.467 1.00 60.84 190 GLU A CA 1
ATOM 1571 C C . GLU A 1 190 ? -14.847 13.089 1.658 1.00 60.84 190 GLU A C 1
ATOM 1573 O O . GLU A 1 190 ? -14.673 13.666 0.588 1.00 60.84 190 GLU A O 1
ATOM 1578 N N . LEU A 1 191 ? -13.949 12.235 2.150 1.00 63.44 191 LEU A N 1
ATOM 1579 C CA . LEU A 1 191 ? -12.678 11.918 1.519 1.00 63.44 191 LEU A CA 1
ATOM 1580 C C . LEU A 1 191 ? -12.772 10.545 0.840 1.00 63.44 191 LEU A C 1
ATOM 1582 O O . LEU A 1 191 ? -12.858 9.525 1.525 1.00 63.44 191 LEU A O 1
ATOM 1586 N N . HIS A 1 192 ? -12.672 10.479 -0.494 1.00 67.69 192 HIS A N 1
ATOM 1587 C CA . HIS A 1 192 ? -12.631 9.203 -1.238 1.00 67.69 192 HIS A CA 1
ATOM 1588 C C . HIS A 1 192 ? -11.562 8.232 -0.700 1.00 67.69 192 HIS A C 1
ATOM 1590 O O . HIS A 1 192 ? -11.742 7.011 -0.703 1.00 67.69 192 HIS A O 1
ATOM 1596 N N . LEU A 1 193 ? -10.467 8.778 -0.161 1.00 77.38 193 LEU A N 1
ATOM 1597 C CA . LEU A 1 193 ? -9.406 8.006 0.473 1.00 77.38 193 LEU A CA 1
ATOM 1598 C C . LEU A 1 193 ? -9.868 7.298 1.760 1.00 77.38 193 LEU A C 1
ATOM 1600 O O . LEU A 1 193 ? -9.426 6.178 2.005 1.00 77.38 193 LEU A O 1
ATOM 1604 N N . SER A 1 194 ? -10.783 7.875 2.550 1.00 76.25 194 SER A N 1
ATOM 1605 C CA . SER A 1 194 ? -11.251 7.294 3.821 1.00 76.25 194 SER A CA 1
ATOM 1606 C C . SER A 1 194 ? -11.816 5.889 3.638 1.00 76.25 194 SER A C 1
ATOM 1608 O O . SER A 1 194 ? -11.501 4.995 4.420 1.00 76.25 194 SER A O 1
ATOM 1610 N N . LEU A 1 195 ? -12.595 5.649 2.577 1.00 78.81 195 LEU A N 1
ATOM 1611 C CA . LEU A 1 195 ? -13.116 4.312 2.263 1.00 78.81 195 LEU A CA 1
ATOM 1612 C C . LEU A 1 195 ? -11.987 3.314 1.976 1.00 78.81 195 LEU A C 1
ATOM 1614 O O . LEU A 1 195 ? -12.015 2.189 2.474 1.00 78.81 195 LEU A O 1
ATOM 1618 N N . THR A 1 196 ? -10.967 3.741 1.232 1.00 82.88 196 THR A N 1
ATOM 1619 C CA . THR A 1 196 ? -9.785 2.920 0.940 1.00 82.88 196 THR A CA 1
ATOM 1620 C C . THR A 1 196 ? -9.021 2.576 2.219 1.00 82.88 196 THR A C 1
ATOM 1622 O O . THR A 1 196 ? -8.655 1.417 2.418 1.00 82.88 196 THR A O 1
ATOM 1625 N N . LEU A 1 197 ? -8.840 3.543 3.126 1.00 85.62 197 LEU A N 1
ATOM 1626 C CA . LEU A 1 197 ? -8.191 3.306 4.419 1.00 85.62 197 LEU A CA 1
ATOM 1627 C C . LEU A 1 197 ? -8.998 2.327 5.279 1.00 85.62 197 LEU A C 1
ATOM 1629 O O . LEU A 1 197 ? -8.423 1.383 5.813 1.00 85.62 197 LEU A O 1
ATOM 1633 N N . LYS A 1 198 ? -10.328 2.478 5.354 1.00 84.56 198 LYS A N 1
ATOM 1634 C CA . LYS A 1 198 ? -11.212 1.538 6.069 1.00 84.56 198 LYS A CA 1
ATOM 1635 C C . LYS A 1 198 ? -11.081 0.111 5.532 1.00 84.56 198 LYS A C 1
ATOM 1637 O O . LYS A 1 198 ? -10.918 -0.826 6.311 1.00 84.56 198 LYS A O 1
ATOM 1642 N N . LEU A 1 199 ? -11.123 -0.064 4.208 1.00 84.50 199 LEU A N 1
ATOM 1643 C CA . LEU A 1 199 ? -10.951 -1.375 3.570 1.00 84.50 199 LEU A CA 1
ATOM 1644 C C . LEU A 1 199 ? -9.571 -1.968 3.860 1.00 84.50 199 LEU A C 1
ATOM 1646 O O . LEU A 1 199 ? -9.456 -3.166 4.123 1.00 84.50 199 LEU A O 1
ATOM 1650 N N . PHE A 1 200 ? -8.531 -1.133 3.860 1.00 86.94 200 PHE A N 1
ATOM 1651 C CA . PHE A 1 200 ? -7.189 -1.562 4.226 1.00 86.94 200 PHE A CA 1
ATOM 1652 C C . PHE A 1 200 ? -7.115 -2.016 5.694 1.00 86.94 200 PHE A C 1
ATOM 1654 O O . PHE A 1 200 ? -6.587 -3.097 5.949 1.00 86.94 200 PHE A O 1
ATOM 1661 N N . VAL A 1 201 ? -7.726 -1.289 6.641 1.00 88.62 201 VAL A N 1
ATOM 1662 C CA . VAL A 1 201 ? -7.824 -1.713 8.054 1.00 88.62 201 VAL A CA 1
ATOM 1663 C C . VAL A 1 201 ? -8.523 -3.064 8.183 1.00 88.62 201 VAL A C 1
ATOM 1665 O O . VAL A 1 201 ? -8.007 -3.961 8.848 1.00 88.62 201 VAL A O 1
ATOM 1668 N N . ILE A 1 202 ? -9.678 -3.234 7.531 1.00 87.56 202 ILE A N 1
ATOM 1669 C CA . ILE A 1 202 ? -10.435 -4.496 7.550 1.00 87.56 202 ILE A CA 1
ATOM 1670 C C . ILE A 1 202 ? -9.553 -5.641 7.054 1.00 87.56 202 ILE A C 1
ATOM 1672 O O . ILE A 1 202 ? -9.462 -6.680 7.713 1.00 87.56 202 ILE A O 1
ATOM 1676 N N . LYS A 1 203 ? -8.876 -5.438 5.917 1.00 87.19 203 LYS A N 1
ATOM 1677 C CA . LYS A 1 203 ? -7.955 -6.419 5.344 1.00 87.19 203 LYS A CA 1
ATOM 1678 C C . LYS A 1 203 ? -6.858 -6.793 6.344 1.00 87.19 203 LYS A C 1
ATOM 1680 O O . LYS A 1 203 ? -6.676 -7.980 6.601 1.00 87.19 203 LYS A O 1
ATOM 1685 N N . GLN A 1 204 ? -6.183 -5.805 6.935 1.00 88.38 204 GLN A N 1
ATOM 1686 C CA . GLN A 1 204 ? -5.109 -6.050 7.900 1.00 88.38 204 GLN A CA 1
ATOM 1687 C C . GLN A 1 204 ? -5.608 -6.814 9.130 1.00 88.38 204 GLN A C 1
ATOM 1689 O O . GLN A 1 204 ? -4.977 -7.775 9.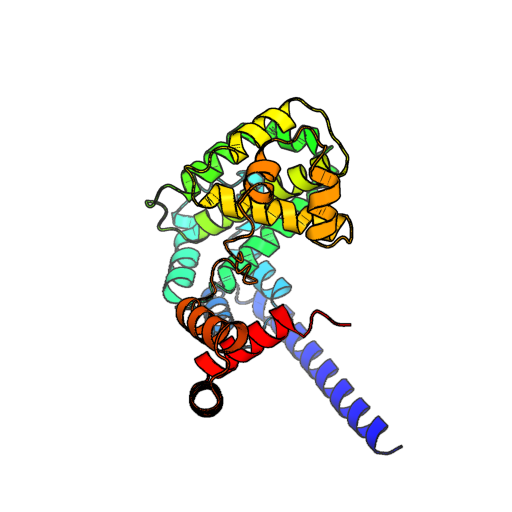555 1.00 88.38 204 GLN A O 1
ATOM 1694 N N . ILE A 1 205 ? -6.775 -6.474 9.678 1.00 85.12 205 ILE A N 1
ATOM 1695 C CA . ILE A 1 205 ? -7.331 -7.187 10.839 1.00 85.12 205 ILE A CA 1
ATOM 1696 C C . ILE A 1 205 ? -7.684 -8.634 10.492 1.00 85.12 205 ILE A C 1
ATOM 1698 O O . ILE A 1 205 ? -7.411 -9.533 11.294 1.00 85.12 205 ILE A O 1
ATOM 1702 N N . CYS A 1 206 ? -8.268 -8.867 9.313 1.00 85.19 206 CYS A N 1
ATOM 1703 C CA . CYS A 1 206 ? -8.581 -10.209 8.826 1.00 85.19 206 CYS A CA 1
ATOM 1704 C C . CYS A 1 206 ? -7.310 -11.057 8.685 1.00 85.19 206 CYS A C 1
ATOM 1706 O O . CYS A 1 206 ? -7.266 -12.175 9.197 1.00 85.19 206 CYS A O 1
ATOM 1708 N N . GLU A 1 207 ? -6.259 -10.506 8.070 1.00 85.00 207 GLU A N 1
ATOM 1709 C CA . GLU A 1 207 ? -4.951 -11.158 7.920 1.00 85.00 207 GLU A CA 1
ATOM 1710 C C . GLU A 1 207 ? -4.310 -11.442 9.289 1.00 85.00 207 GLU A C 1
ATOM 1712 O O . GLU A 1 207 ? -3.994 -12.590 9.608 1.00 85.00 207 GLU A O 1
ATOM 1717 N N . LEU A 1 208 ? -4.208 -10.428 10.153 1.00 85.38 208 LEU A N 1
ATOM 1718 C CA . LEU A 1 208 ? -3.595 -10.536 11.480 1.00 85.38 208 LEU A CA 1
ATOM 1719 C C . LEU A 1 208 ? -4.341 -11.490 12.417 1.00 85.38 208 LEU A C 1
ATOM 1721 O O . LEU A 1 208 ? -3.742 -12.003 13.366 1.00 85.38 208 LEU A O 1
ATOM 1725 N N . SER A 1 209 ? -5.643 -11.680 12.215 1.00 82.75 209 SER A N 1
ATOM 1726 C CA . SER A 1 209 ? -6.482 -12.552 13.047 1.00 82.75 209 SER A CA 1
ATOM 1727 C C . SER A 1 209 ? -6.760 -13.903 12.387 1.00 82.75 209 SER A C 1
ATOM 1729 O O . SER A 1 209 ? -7.355 -14.763 13.026 1.00 82.75 209 SER A O 1
ATOM 1731 N N . SER A 1 210 ? -6.322 -14.104 11.138 1.00 86.88 210 SER A N 1
ATOM 1732 C CA . SER A 1 210 ? -6.643 -15.286 10.326 1.00 86.88 210 SER A CA 1
ATOM 1733 C C . SER A 1 210 ? -8.153 -15.555 10.234 1.00 86.88 210 SER A C 1
ATOM 1735 O O . SER A 1 210 ? -8.600 -16.698 10.323 1.00 86.88 210 SER A O 1
ATOM 1737 N N . VAL A 1 211 ? -8.948 -14.493 10.069 1.00 83.75 211 VAL A N 1
ATOM 1738 C CA . VAL A 1 211 ? -10.416 -14.567 9.975 1.00 83.75 211 VAL A CA 1
ATOM 1739 C C . VAL A 1 211 ? -10.919 -14.072 8.624 1.00 83.75 211 VAL A C 1
ATOM 1741 O O . VAL A 1 211 ? -10.260 -13.292 7.939 1.00 83.75 211 VAL A O 1
ATOM 1744 N N . LYS A 1 212 ? -12.120 -14.517 8.245 1.00 83.38 212 LYS A N 1
ATOM 1745 C CA . LYS A 1 212 ? -12.845 -13.991 7.082 1.00 83.38 212 LYS A CA 1
ATOM 1746 C C . LYS A 1 212 ? -13.618 -12.722 7.457 1.00 83.38 212 LYS A C 1
ATOM 1748 O O . LYS A 1 212 ? -13.837 -12.438 8.634 1.00 83.38 212 LYS A O 1
ATOM 1753 N N . PHE A 1 213 ? -14.068 -11.993 6.436 1.00 79.88 213 PHE A N 1
ATOM 1754 C CA . PHE A 1 213 ? -14.836 -10.758 6.604 1.00 79.88 213 PHE A CA 1
ATOM 1755 C C . PHE A 1 213 ? -16.104 -10.947 7.453 1.00 79.88 213 PHE A C 1
ATOM 1757 O O . PHE A 1 213 ? -16.359 -10.134 8.334 1.00 79.88 213 PHE A O 1
ATOM 1764 N N . ASP A 1 214 ? -16.850 -12.037 7.270 1.00 76.25 214 ASP A N 1
ATOM 1765 C CA . ASP A 1 214 ? -18.081 -12.287 8.040 1.00 76.25 214 ASP A CA 1
ATOM 1766 C C . ASP A 1 214 ? -17.794 -12.390 9.547 1.00 76.25 214 ASP A C 1
ATOM 1768 O O . ASP A 1 214 ? -18.452 -11.757 10.369 1.00 76.25 214 ASP A O 1
ATOM 1772 N N . THR A 1 215 ? -16.717 -13.085 9.915 1.00 77.94 215 THR A N 1
ATOM 1773 C CA . THR A 1 215 ? -16.255 -13.178 11.306 1.00 77.94 215 THR A CA 1
ATOM 1774 C C . THR A 1 215 ? -15.748 -11.832 11.831 1.00 77.94 215 THR A C 1
ATOM 1776 O O . THR A 1 215 ? -15.963 -11.501 12.994 1.00 77.94 215 THR A O 1
ATOM 1779 N N . PHE A 1 216 ? -15.097 -11.017 10.992 1.00 82.31 216 PHE A N 1
ATOM 1780 C CA . PHE A 1 216 ? -14.756 -9.639 11.358 1.00 82.31 216 PHE A CA 1
ATOM 1781 C C . PHE A 1 216 ? -16.015 -8.830 11.706 1.00 82.31 216 PHE A C 1
ATOM 1783 O O . PHE A 1 216 ? -16.028 -8.143 12.730 1.00 82.31 216 PHE A O 1
ATOM 1790 N N . CYS A 1 217 ? -17.075 -8.949 10.901 1.00 79.44 217 CYS A N 1
ATOM 1791 C CA . CYS A 1 217 ? -18.346 -8.270 11.141 1.00 79.44 217 CYS A CA 1
ATOM 1792 C C . CYS A 1 217 ? -18.908 -8.642 12.515 1.00 79.44 217 CYS A C 1
ATOM 1794 O O . CYS A 1 217 ? -19.236 -7.752 13.294 1.00 79.44 217 CYS A O 1
ATOM 1796 N N . GLU A 1 218 ? -18.932 -9.933 12.854 1.00 78.75 218 GLU A N 1
ATOM 1797 C CA . GLU A 1 218 ? -19.390 -10.425 14.160 1.00 78.75 218 GLU A CA 1
ATOM 1798 C C . GLU A 1 218 ? -18.553 -9.877 15.328 1.00 78.75 218 GLU A C 1
ATOM 1800 O O . GLU A 1 218 ? -19.107 -9.417 16.330 1.00 78.75 218 GLU A O 1
ATOM 1805 N N . ILE A 1 219 ? -17.219 -9.875 15.198 1.00 76.88 219 ILE A N 1
ATOM 1806 C CA . ILE A 1 219 ? -16.298 -9.383 16.239 1.00 76.88 219 ILE A CA 1
ATOM 1807 C C . ILE A 1 219 ? -16.517 -7.891 16.511 1.00 76.88 219 ILE A C 1
ATOM 1809 O O . ILE A 1 219 ? -16.456 -7.456 17.665 1.00 76.88 219 ILE A O 1
ATOM 1813 N N . PHE A 1 220 ? -16.728 -7.099 15.459 1.00 78.31 220 PHE A N 1
ATOM 1814 C CA . PHE A 1 220 ? -16.789 -5.640 15.550 1.00 78.31 220 PHE A CA 1
ATOM 1815 C C . PHE A 1 220 ? -18.204 -5.076 15.677 1.00 78.31 220 PHE A C 1
ATOM 1817 O O . PHE A 1 220 ? -18.335 -3.920 16.076 1.00 78.31 220 PHE A O 1
ATOM 1824 N N . TYR A 1 221 ? -19.247 -5.883 15.458 1.00 70.25 221 TYR A N 1
ATOM 1825 C CA . TYR A 1 221 ? -20.648 -5.482 15.623 1.00 70.25 221 TYR A CA 1
ATOM 1826 C C . TYR A 1 221 ? -20.919 -4.861 17.005 1.00 70.25 221 TYR A C 1
ATOM 1828 O O . TYR A 1 221 ? -21.527 -3.799 17.120 1.00 70.25 221 TYR A O 1
ATOM 1836 N N . ASN A 1 222 ? -20.379 -5.483 18.059 1.00 66.75 222 ASN A N 1
ATOM 1837 C CA . ASN A 1 222 ? -20.586 -5.067 19.450 1.00 66.75 222 ASN A CA 1
ATOM 1838 C C . ASN A 1 222 ? -19.453 -4.201 20.028 1.00 66.75 222 ASN A C 1
ATOM 1840 O O . ASN A 1 222 ? -19.506 -3.828 21.201 1.00 66.75 222 ASN A O 1
ATOM 1844 N N . ARG A 1 223 ? -18.412 -3.881 19.250 1.00 70.81 223 ARG A N 1
ATOM 1845 C CA . ARG A 1 223 ? -17.316 -3.028 19.733 1.00 70.81 223 ARG A CA 1
ATOM 1846 C C . ARG A 1 223 ? -17.711 -1.552 19.672 1.00 70.81 223 ARG A C 1
ATOM 1848 O O . ARG A 1 223 ? -18.524 -1.134 18.845 1.00 70.81 223 ARG A O 1
ATOM 1855 N N . ASN A 1 224 ? -17.109 -0.749 20.551 1.00 66.50 224 ASN A N 1
ATOM 1856 C CA . ASN A 1 224 ? -17.293 0.704 20.588 1.00 66.50 224 ASN A CA 1
ATOM 1857 C C . ASN A 1 224 ? -16.382 1.413 19.568 1.00 66.50 224 ASN A C 1
ATOM 1859 O O . ASN A 1 224 ? -15.630 2.312 19.924 1.00 66.50 224 ASN A O 1
ATOM 1863 N N . VAL A 1 225 ? -16.414 0.949 18.319 1.00 70.81 225 VAL A N 1
ATOM 1864 C CA . VAL A 1 225 ? -15.688 1.534 17.185 1.00 70.81 225 VAL A CA 1
ATOM 1865 C C . VAL A 1 225 ? -16.754 1.948 16.181 1.00 70.81 225 VAL A C 1
ATOM 1867 O O . VAL A 1 225 ? -17.587 1.130 15.786 1.00 70.81 225 VAL A O 1
ATOM 1870 N N . VAL A 1 226 ? -16.780 3.227 15.813 1.00 73.62 226 VAL A N 1
ATOM 1871 C CA . VAL A 1 226 ? -17.933 3.816 15.108 1.00 73.62 226 VAL A CA 1
ATOM 1872 C C . VAL A 1 226 ? -17.865 3.577 13.602 1.00 73.62 226 VAL A C 1
ATOM 1874 O O . VAL A 1 226 ? -18.857 3.182 12.991 1.00 73.62 226 VAL A O 1
ATOM 1877 N N . TRP A 1 227 ? -16.697 3.771 12.986 1.00 74.25 227 TRP A N 1
ATOM 1878 C CA . TRP A 1 227 ? -16.566 3.696 11.530 1.00 74.25 227 TRP A CA 1
ATOM 1879 C C . TRP A 1 227 ? -16.886 2.314 10.925 1.00 74.25 227 TRP A C 1
ATOM 1881 O O . TRP A 1 227 ? -17.446 2.314 9.829 1.00 74.25 227 TRP A O 1
ATOM 1891 N N . PRO A 1 228 ? -16.632 1.142 11.556 1.00 75.19 228 PRO A N 1
ATOM 1892 C CA . PRO A 1 228 ? -16.986 -0.138 10.946 1.00 75.19 228 PRO A CA 1
ATOM 1893 C C . PRO A 1 228 ? -18.492 -0.260 10.726 1.00 75.19 228 PRO A C 1
ATOM 1895 O O . PRO A 1 228 ? -18.912 -0.776 9.696 1.00 75.19 228 PRO A O 1
ATOM 1898 N N . ARG A 1 229 ? -19.317 0.296 11.627 1.00 71.19 229 ARG A N 1
ATOM 1899 C CA . ARG A 1 229 ? -20.784 0.265 11.500 1.00 71.19 229 ARG A CA 1
ATOM 1900 C C . ARG A 1 229 ? -21.272 0.920 10.211 1.00 71.19 229 ARG A C 1
ATOM 1902 O O . ARG A 1 229 ? -22.179 0.396 9.581 1.00 71.19 229 ARG A O 1
ATOM 1909 N N . THR A 1 230 ? -20.588 1.967 9.742 1.00 69.50 230 THR A N 1
ATOM 1910 C CA . THR A 1 230 ? -20.898 2.623 8.453 1.00 69.50 230 THR A CA 1
ATOM 1911 C C . THR A 1 230 ? -20.756 1.693 7.238 1.00 69.50 230 THR A C 1
ATOM 1913 O O . THR A 1 230 ? -21.352 1.944 6.192 1.00 69.50 230 THR A O 1
ATOM 1916 N N . ILE A 1 231 ? -19.985 0.608 7.370 1.00 69.69 231 ILE A N 1
ATOM 1917 C CA . ILE A 1 231 ? -19.822 -0.436 6.350 1.00 69.69 231 ILE A CA 1
ATOM 1918 C C . ILE A 1 231 ? -20.778 -1.606 6.617 1.00 69.69 231 ILE A C 1
ATOM 1920 O O . ILE A 1 231 ? -21.354 -2.141 5.674 1.00 69.69 231 ILE A O 1
ATOM 1924 N N . LEU A 1 232 ? -20.960 -1.982 7.888 1.00 67.88 232 LEU A N 1
ATOM 1925 C CA . LEU A 1 232 ? -21.766 -3.136 8.310 1.00 67.88 232 LEU A CA 1
ATOM 1926 C C . LEU A 1 232 ? -23.282 -2.914 8.196 1.00 67.88 232 LEU A C 1
ATOM 1928 O O . LEU A 1 232 ? -24.015 -3.865 7.951 1.00 67.88 232 LEU A O 1
ATOM 1932 N N . GLU A 1 233 ? -23.760 -1.684 8.388 1.00 62.81 233 GLU A N 1
ATOM 1933 C CA . GLU A 1 233 ? -25.193 -1.351 8.442 1.00 62.81 233 GLU A CA 1
ATOM 1934 C C . GLU A 1 233 ? -25.780 -0.952 7.073 1.00 62.81 233 GLU A C 1
ATOM 1936 O O . GLU A 1 233 ? -26.951 -0.580 6.987 1.00 62.81 233 GLU A O 1
ATOM 1941 N N . LYS A 1 234 ? -25.005 -1.035 5.978 1.00 55.19 234 LYS A N 1
ATOM 1942 C CA . LYS A 1 234 ? -25.548 -0.792 4.631 1.00 55.19 234 LYS A CA 1
ATOM 1943 C C . LYS A 1 234 ? -26.536 -1.909 4.251 1.00 55.19 234 LYS A C 1
ATOM 1945 O O . LYS A 1 234 ? -26.204 -3.083 4.421 1.00 55.19 234 LYS A O 1
ATOM 1950 N N . PRO A 1 235 ? -27.738 -1.574 3.741 1.00 43.06 235 PRO A N 1
ATOM 1951 C CA . PRO A 1 235 ? -28.781 -2.557 3.460 1.00 43.06 235 PRO A CA 1
ATOM 1952 C C . PRO A 1 235 ? -28.306 -3.625 2.464 1.00 43.06 235 PRO A C 1
ATOM 1954 O O . PRO A 1 235 ? -27.726 -3.307 1.426 1.00 43.06 235 PRO A O 1
ATOM 1957 N N . GLN A 1 236 ? -28.589 -4.891 2.791 1.00 45.66 236 GLN A N 1
ATOM 1958 C CA . GLN A 1 236 ? -28.213 -6.096 2.032 1.00 45.66 236 GLN A CA 1
ATOM 1959 C C . GLN A 1 236 ? -28.781 -6.151 0.601 1.00 45.66 236 GLN A C 1
ATOM 1961 O O . GLN A 1 236 ? -28.312 -6.959 -0.197 1.00 45.66 236 GLN A O 1
ATOM 1966 N N . ASP A 1 237 ? -29.738 -5.284 0.257 1.00 41.09 237 ASP A N 1
ATOM 1967 C CA . ASP A 1 237 ? -30.366 -5.226 -1.073 1.00 41.09 237 ASP A CA 1
ATOM 1968 C C . ASP A 1 237 ? -29.447 -4.655 -2.167 1.00 41.09 237 ASP A C 1
ATOM 1970 O O . ASP A 1 237 ? -29.770 -4.704 -3.352 1.00 41.09 237 ASP A O 1
ATOM 1974 N N . GLN A 1 238 ? -28.274 -4.142 -1.793 1.00 43.56 238 GLN A N 1
ATOM 1975 C CA . GLN A 1 238 ? -27.175 -3.926 -2.723 1.00 43.56 238 GLN A CA 1
ATOM 1976 C C . GLN A 1 238 ? -26.142 -5.014 -2.461 1.00 43.56 238 GLN A C 1
ATOM 1978 O O . GLN A 1 238 ? -25.375 -4.930 -1.502 1.00 43.56 238 GLN A O 1
ATOM 1983 N N . HIS A 1 239 ? -26.119 -6.049 -3.306 1.00 41.75 239 HIS A N 1
ATOM 1984 C CA . HIS A 1 239 ? -25.000 -6.983 -3.370 1.00 41.75 239 HIS A CA 1
ATOM 1985 C C . HIS A 1 239 ? -23.720 -6.177 -3.613 1.00 41.75 239 HIS A C 1
ATOM 1987 O O . HIS A 1 239 ? -23.397 -5.824 -4.746 1.00 41.75 239 HIS A O 1
ATOM 1993 N N . ASN A 1 240 ? -23.025 -5.825 -2.530 1.00 44.88 240 ASN A N 1
ATOM 1994 C CA . ASN A 1 240 ? -21.779 -5.085 -2.595 1.00 44.88 240 ASN A CA 1
ATOM 1995 C C . ASN A 1 240 ? -20.759 -5.992 -3.261 1.00 44.88 240 ASN A C 1
ATOM 1997 O O . ASN A 1 240 ? -20.250 -6.954 -2.685 1.00 44.88 240 ASN A O 1
ATOM 2001 N N . LEU A 1 241 ? -20.518 -5.680 -4.519 1.00 45.50 241 LEU A N 1
ATOM 2002 C CA . LEU A 1 241 ? -19.622 -6.370 -5.410 1.00 45.50 241 LEU A CA 1
ATOM 2003 C C . LEU A 1 241 ? -18.198 -5.981 -4.985 1.00 45.50 241 LEU A C 1
ATOM 2005 O O . LEU A 1 241 ? -17.596 -5.052 -5.513 1.00 45.50 241 LEU A O 1
ATOM 2009 N N . ILE A 1 242 ? -17.693 -6.627 -3.926 1.00 47.75 242 ILE A N 1
ATOM 2010 C CA . ILE A 1 242 ? -16.339 -6.395 -3.410 1.00 47.75 242 ILE A CA 1
ATOM 2011 C C . ILE A 1 242 ? -15.370 -7.104 -4.354 1.00 47.75 242 ILE A C 1
ATOM 2013 O O . ILE A 1 242 ? -15.005 -8.269 -4.162 1.00 47.75 242 ILE A O 1
ATOM 2017 N N . LEU A 1 243 ? -14.983 -6.398 -5.411 1.00 47.31 243 LEU A N 1
ATOM 2018 C CA . LEU A 1 243 ? -13.936 -6.843 -6.315 1.00 47.31 243 LEU A CA 1
ATOM 2019 C C . LEU A 1 243 ? -12.581 -6.727 -5.609 1.00 47.31 243 LEU A C 1
ATOM 2021 O O . LEU A 1 243 ? -12.344 -5.768 -4.869 1.00 47.31 243 LEU A O 1
ATOM 2025 N N . PRO A 1 244 ? -11.672 -7.694 -5.802 1.00 39.38 244 PRO A N 1
ATOM 2026 C CA . PRO A 1 244 ? -10.368 -7.698 -5.158 1.00 39.38 244 PRO A CA 1
ATOM 2027 C C . PRO A 1 244 ? -9.423 -6.667 -5.799 1.00 39.38 244 PRO A C 1
ATOM 2029 O O . PRO A 1 244 ? -8.405 -7.056 -6.349 1.00 39.38 244 PRO A O 1
ATOM 2032 N N . THR A 1 245 ? -9.765 -5.372 -5.790 1.00 42.41 245 THR A N 1
ATOM 2033 C CA . THR A 1 245 ? -8.899 -4.171 -5.895 1.00 42.41 245 THR A CA 1
ATOM 2034 C C . THR A 1 245 ? -9.749 -2.924 -6.205 1.00 42.41 245 THR A C 1
ATOM 2036 O O . THR A 1 245 ? -10.723 -3.035 -6.944 1.00 42.41 245 THR A O 1
ATOM 2039 N N . PRO A 1 246 ? -9.360 -1.717 -5.746 1.00 39.09 246 PRO A N 1
ATOM 2040 C CA . PRO A 1 246 ? -9.992 -0.448 -6.145 1.00 39.09 246 PRO A CA 1
ATOM 2041 C C . PRO A 1 246 ? -9.703 -0.021 -7.608 1.00 39.09 246 PRO A C 1
ATOM 2043 O O . PRO A 1 246 ? -9.935 1.126 -7.963 1.00 39.09 246 PRO A O 1
ATOM 2046 N N . LEU A 1 247 ? -9.188 -0.922 -8.457 1.00 41.41 247 LEU A N 1
ATOM 2047 C CA . LEU A 1 247 ? -8.764 -0.671 -9.846 1.00 41.41 247 LEU A CA 1
ATOM 2048 C C . LEU A 1 247 ? -9.215 -1.799 -10.790 1.00 41.41 247 LEU A C 1
ATOM 2050 O O . LEU A 1 247 ? -8.495 -2.200 -11.704 1.00 41.41 247 LEU A O 1
ATOM 2054 N N . PHE A 1 248 ? -10.392 -2.377 -10.559 1.00 57.78 248 PHE A N 1
ATOM 2055 C CA . PHE A 1 248 ? -10.945 -3.320 -11.522 1.00 57.78 248 PHE A CA 1
ATOM 2056 C C . PHE A 1 248 ? -11.500 -2.549 -12.729 1.00 57.78 248 PHE A C 1
ATOM 2058 O O . PHE A 1 248 ? -12.645 -2.113 -12.737 1.00 57.78 248 PHE A O 1
ATOM 2065 N N . VAL A 1 249 ? -10.668 -2.390 -13.762 1.00 57.97 249 VAL A N 1
ATOM 2066 C CA . VAL A 1 249 ? -10.953 -1.594 -14.977 1.00 57.97 249 VAL A CA 1
ATOM 2067 C C . VAL A 1 249 ? -12.156 -2.126 -15.776 1.00 57.97 249 VAL A C 1
ATOM 2069 O O . VAL A 1 249 ? -12.699 -1.441 -16.633 1.00 57.97 249 VAL A O 1
ATOM 2072 N N . CYS A 1 250 ? -12.605 -3.351 -15.495 1.00 71.44 250 CYS A N 1
ATOM 2073 C CA . CYS A 1 250 ? -13.673 -4.019 -16.238 1.00 71.44 250 CYS A CA 1
ATOM 2074 C C . CYS A 1 250 ? -15.016 -4.037 -15.484 1.00 71.44 250 CYS A C 1
ATOM 2076 O O . CYS A 1 250 ? -15.821 -4.935 -15.722 1.00 71.44 250 CYS A O 1
ATOM 2078 N N . GLU A 1 251 ? -15.246 -3.110 -14.544 1.00 71.88 251 GLU A N 1
ATOM 2079 C CA . GLU A 1 251 ? -16.407 -3.121 -13.634 1.00 71.88 251 GLU A CA 1
ATOM 2080 C C . GLU A 1 251 ? -17.743 -3.277 -14.371 1.00 71.88 251 GLU A C 1
ATOM 2082 O O . GLU A 1 251 ? -18.559 -4.114 -13.983 1.00 71.88 251 GLU A O 1
ATOM 2087 N N . ASP A 1 252 ? -17.935 -2.548 -15.471 1.00 79.12 252 ASP A N 1
ATOM 2088 C CA . ASP A 1 252 ? -19.160 -2.614 -16.274 1.00 79.12 252 ASP A CA 1
ATOM 2089 C C . ASP A 1 252 ? -19.358 -3.987 -16.926 1.00 79.12 252 ASP A C 1
ATOM 2091 O O . ASP A 1 252 ? -20.457 -4.546 -16.906 1.00 79.12 252 ASP A O 1
ATOM 2095 N N . GLU A 1 253 ? -18.284 -4.576 -17.458 1.00 82.50 253 GLU A N 1
ATOM 2096 C CA . GLU A 1 253 ? -18.335 -5.900 -18.078 1.00 82.50 253 GLU A CA 1
ATOM 2097 C C . GLU A 1 253 ? -18.554 -6.996 -17.027 1.00 82.50 253 GLU A C 1
ATOM 2099 O O . GLU A 1 253 ? -19.308 -7.941 -17.260 1.00 82.50 253 GLU A O 1
ATOM 2104 N N . PHE A 1 254 ? -17.978 -6.852 -15.832 1.00 82.75 254 PHE A N 1
ATOM 2105 C CA . PHE A 1 254 ? -18.252 -7.757 -14.721 1.00 82.75 254 PHE A CA 1
ATOM 2106 C C . PHE A 1 254 ? -19.689 -7.641 -14.223 1.00 82.75 254 PHE A C 1
ATOM 2108 O O . PHE A 1 254 ? -20.317 -8.675 -14.016 1.00 82.75 254 PHE A O 1
ATOM 2115 N N . LYS A 1 255 ? -20.238 -6.427 -14.067 1.00 81.12 255 LYS A N 1
ATOM 2116 C CA . LYS A 1 255 ? -21.652 -6.228 -13.703 1.00 81.12 255 LYS A CA 1
ATOM 2117 C C . LYS A 1 255 ? -22.568 -6.887 -14.726 1.00 81.12 255 LYS A C 1
ATOM 2119 O O . LYS A 1 255 ? -23.401 -7.700 -14.345 1.00 81.12 255 LYS A O 1
ATOM 2124 N N . ARG A 1 256 ? -22.328 -6.658 -16.022 1.00 87.62 256 ARG A N 1
ATOM 2125 C CA . ARG A 1 256 ? -23.090 -7.289 -17.111 1.00 87.62 256 ARG A CA 1
ATOM 2126 C C . ARG A 1 256 ? -23.071 -8.817 -17.022 1.00 87.62 256 ARG A C 1
ATOM 2128 O O . ARG A 1 256 ? -24.113 -9.455 -17.154 1.00 87.62 256 ARG A O 1
ATOM 2135 N N . ILE A 1 257 ? -21.896 -9.416 -16.816 1.00 85.81 257 ILE A N 1
ATOM 2136 C CA . ILE A 1 257 ? -21.756 -10.875 -16.680 1.00 85.81 257 ILE A CA 1
ATOM 2137 C C . ILE A 1 257 ? -22.423 -11.376 -15.397 1.00 85.81 257 ILE A C 1
ATOM 2139 O O . ILE A 1 257 ? -23.129 -12.383 -15.434 1.00 85.81 257 ILE A O 1
ATOM 2143 N N . SER A 1 258 ? -22.244 -10.664 -14.286 1.00 84.56 258 SER A N 1
ATOM 2144 C CA . SER A 1 258 ? -22.860 -10.988 -13.004 1.00 84.56 258 SER A CA 1
ATOM 2145 C C . SER A 1 258 ? -24.380 -10.962 -13.091 1.00 84.56 258 SER A C 1
ATOM 2147 O O . SER A 1 258 ? -25.023 -11.869 -12.571 1.00 84.56 258 SER A O 1
ATOM 2149 N N . ASP A 1 259 ? -24.952 -9.985 -13.792 1.00 84.56 259 ASP A N 1
ATOM 2150 C CA . ASP A 1 259 ? -26.395 -9.862 -13.963 1.00 84.56 259 ASP A CA 1
ATOM 2151 C C . ASP A 1 259 ? -26.964 -11.012 -14.797 1.00 84.56 259 ASP A C 1
ATOM 2153 O O . ASP A 1 259 ? -27.970 -11.619 -14.423 1.00 84.56 259 ASP A O 1
ATOM 2157 N N . ILE A 1 260 ? -26.282 -11.374 -15.892 1.00 84.56 260 ILE A N 1
ATOM 2158 C CA . ILE A 1 260 ? -26.660 -12.530 -16.715 1.00 84.56 260 ILE A CA 1
ATOM 2159 C C . ILE A 1 260 ? -26.628 -13.809 -15.874 1.00 84.56 260 ILE A C 1
ATOM 2161 O O . ILE A 1 260 ? -27.580 -14.579 -15.899 1.00 84.56 260 ILE A O 1
ATOM 2165 N N . LEU A 1 261 ? -25.557 -14.039 -15.117 1.00 82.81 261 LEU A N 1
ATOM 2166 C CA . LEU A 1 261 ? -25.367 -15.297 -14.394 1.00 82.81 261 LEU A CA 1
ATOM 2167 C C . LEU A 1 261 ? -26.173 -15.397 -13.091 1.00 82.81 261 LEU A C 1
ATOM 2169 O O . LEU A 1 261 ? -26.473 -16.507 -12.658 1.00 82.81 261 LEU A O 1
ATOM 2173 N N . SER A 1 262 ? -26.519 -14.268 -12.468 1.00 78.81 262 SER A N 1
ATOM 2174 C CA . SER A 1 262 ? -27.238 -14.240 -11.184 1.00 78.81 262 SER A CA 1
ATOM 2175 C C . SER A 1 262 ? -28.751 -14.099 -11.350 1.00 78.81 262 SER A C 1
ATOM 2177 O O . SER A 1 262 ? -29.495 -14.549 -10.480 1.00 78.81 262 SER A O 1
ATOM 2179 N N . TYR A 1 263 ? -29.218 -13.489 -12.448 1.00 71.50 263 TYR A N 1
ATOM 2180 C CA . TYR A 1 263 ? -30.635 -13.141 -12.618 1.00 71.50 263 TYR A CA 1
ATOM 2181 C C . TYR A 1 263 ? -31.256 -13.594 -13.944 1.00 71.50 263 TYR A C 1
ATOM 2183 O O . TYR A 1 263 ? -32.485 -13.599 -14.052 1.00 71.50 263 TYR A O 1
ATOM 2191 N N . SER A 1 264 ? -30.468 -13.994 -14.949 1.00 71.44 264 SER A N 1
ATOM 2192 C CA . SER A 1 264 ? -31.023 -14.485 -16.214 1.00 71.44 264 SER A CA 1
ATOM 2193 C C . SER A 1 264 ? -31.176 -16.005 -16.208 1.00 71.44 264 SER A C 1
ATOM 2195 O O . SER A 1 264 ? -30.201 -16.749 -16.213 1.00 71.44 264 SER A O 1
ATOM 2197 N N . ASN A 1 265 ? -32.424 -16.474 -16.280 1.00 64.06 265 ASN A N 1
ATOM 2198 C CA . ASN A 1 265 ? -32.748 -17.875 -16.580 1.00 64.06 265 ASN A CA 1
ATOM 2199 C C . ASN A 1 265 ? -32.887 -18.132 -18.096 1.00 64.06 265 ASN A C 1
ATOM 2201 O O . ASN A 1 265 ? -33.442 -19.154 -18.502 1.00 64.06 265 ASN A O 1
ATOM 2205 N N . ASP A 1 266 ? -32.426 -17.204 -18.942 1.00 79.06 266 ASP A N 1
ATOM 2206 C CA . ASP A 1 266 ? -32.545 -17.311 -20.394 1.00 79.06 266 ASP A CA 1
ATOM 2207 C C . ASP A 1 266 ? -31.321 -17.996 -21.026 1.00 79.06 266 ASP A C 1
ATOM 2209 O O . ASP A 1 266 ? -30.186 -17.511 -20.973 1.00 79.06 266 ASP A O 1
ATOM 2213 N N . ILE A 1 267 ? -31.581 -19.132 -21.675 1.00 80.31 267 ILE A N 1
ATOM 2214 C CA . ILE A 1 267 ? -30.594 -19.973 -22.361 1.00 80.31 267 ILE A CA 1
ATOM 2215 C C . ILE A 1 267 ? -29.870 -19.204 -23.475 1.00 80.31 267 ILE A C 1
ATOM 2217 O O . ILE A 1 267 ? -28.680 -19.438 -23.700 1.00 80.31 267 ILE A O 1
ATOM 2221 N N . GLU A 1 268 ? -30.548 -18.285 -24.164 1.00 82.50 268 GLU A N 1
ATOM 2222 C CA . GLU A 1 268 ? -29.938 -17.536 -25.269 1.00 82.50 268 GLU A CA 1
ATOM 2223 C C . GLU A 1 268 ? -28.900 -16.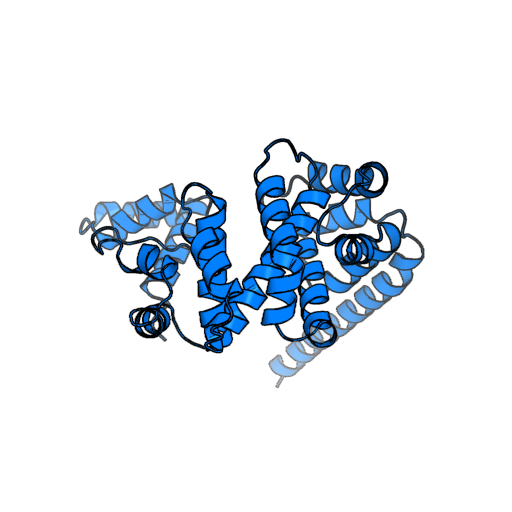522 -24.766 1.00 82.50 268 GLU A C 1
ATOM 2225 O O . GLU A 1 268 ? -27.802 -16.430 -25.321 1.00 82.50 268 GLU A O 1
ATOM 2230 N N . HIS A 1 269 ? -29.163 -15.862 -23.636 1.00 80.44 269 HIS A N 1
ATOM 2231 C CA . HIS A 1 269 ? -28.194 -14.972 -22.991 1.00 80.44 269 HIS A CA 1
ATOM 2232 C C . HIS A 1 269 ? -26.954 -15.729 -22.486 1.00 80.44 269 HIS A C 1
ATOM 2234 O O . HIS A 1 269 ? -25.833 -15.229 -22.607 1.00 80.44 269 HIS A O 1
ATOM 2240 N N . LEU A 1 270 ? -27.121 -16.959 -21.984 1.00 82.88 270 LEU A N 1
ATOM 2241 C CA . LEU A 1 270 ? -25.999 -17.812 -21.573 1.00 82.88 270 LEU A CA 1
ATOM 2242 C C . LEU A 1 270 ? -25.154 -18.282 -22.767 1.00 82.88 270 LEU A C 1
ATOM 2244 O O . LEU A 1 270 ? -23.924 -18.268 -22.695 1.00 82.88 270 LEU A O 1
ATOM 2248 N N . ARG A 1 271 ? -25.781 -18.650 -23.892 1.00 83.69 271 ARG A N 1
ATOM 2249 C CA . ARG A 1 271 ? -25.059 -18.992 -25.134 1.00 83.69 271 ARG A CA 1
ATOM 2250 C C . ARG A 1 271 ? -24.266 -17.810 -25.675 1.00 83.69 271 ARG A C 1
ATOM 2252 O O . ARG A 1 271 ? -23.116 -17.975 -26.094 1.00 83.69 271 ARG A O 1
ATOM 2259 N N . GLN A 1 272 ? -24.861 -16.622 -25.646 1.00 86.62 272 GLN A N 1
ATOM 2260 C CA . GLN A 1 272 ? -24.191 -15.402 -26.070 1.00 86.62 272 GLN A CA 1
ATOM 2261 C C . GLN A 1 272 ? -23.023 -15.059 -25.141 1.00 86.62 272 GLN A C 1
ATOM 2263 O O . GLN A 1 272 ? -21.951 -14.703 -25.621 1.00 86.62 272 GLN A O 1
ATOM 2268 N N . LEU A 1 273 ? -23.183 -15.248 -23.828 1.00 88.19 273 LEU A N 1
ATOM 2269 C CA . LEU A 1 273 ? -22.098 -15.080 -22.866 1.00 88.19 273 LEU A CA 1
ATOM 2270 C C . LEU A 1 273 ? -20.932 -16.037 -23.142 1.00 88.19 273 LEU A C 1
ATOM 2272 O O . LEU A 1 273 ? -19.796 -15.580 -23.215 1.00 88.19 273 LEU A O 1
ATOM 2276 N N . ILE A 1 274 ? -21.197 -17.330 -23.362 1.00 86.81 274 ILE A N 1
ATOM 2277 C CA . ILE A 1 274 ? -20.159 -18.315 -23.716 1.00 86.81 274 ILE A CA 1
ATOM 2278 C C . ILE A 1 274 ? -19.423 -17.878 -24.983 1.00 86.81 274 ILE A C 1
ATOM 2280 O O . ILE A 1 274 ? -18.195 -17.861 -25.007 1.00 86.81 274 ILE A O 1
ATOM 2284 N N . THR A 1 275 ? -20.165 -17.467 -26.011 1.00 87.81 275 THR A N 1
ATOM 2285 C CA . THR A 1 275 ? -19.582 -16.982 -27.268 1.00 87.81 275 THR A CA 1
ATOM 2286 C C . THR A 1 275 ? -18.678 -15.774 -27.012 1.00 87.81 275 THR A C 1
ATOM 2288 O O . THR A 1 275 ? -17.510 -15.794 -27.397 1.00 87.81 275 THR A O 1
ATOM 2291 N N . ASN A 1 276 ? -19.157 -14.779 -26.261 1.00 85.81 276 ASN A N 1
ATOM 2292 C CA . ASN A 1 276 ? -18.377 -13.595 -25.901 1.00 85.81 276 ASN A CA 1
ATOM 2293 C C . ASN A 1 276 ? -17.111 -13.963 -25.113 1.00 85.81 276 ASN A C 1
ATOM 2295 O O . ASN A 1 276 ? -16.037 -13.462 -25.424 1.00 85.81 276 ASN A O 1
ATOM 2299 N N . CYS A 1 277 ? -17.198 -14.884 -24.150 1.00 86.94 277 CYS A N 1
ATOM 2300 C CA . CYS A 1 277 ? -16.044 -15.365 -23.390 1.00 86.94 277 CYS A CA 1
ATOM 2301 C C . CYS A 1 277 ? -15.050 -16.171 -24.241 1.00 86.94 277 CYS A C 1
ATOM 2303 O O . CYS A 1 277 ? -13.891 -16.274 -23.854 1.00 86.94 277 CYS A O 1
ATOM 2305 N N . THR A 1 278 ? -15.453 -16.742 -25.380 1.00 82.06 278 THR A N 1
ATOM 2306 C CA . THR A 1 278 ? -14.512 -17.406 -26.305 1.00 82.06 278 THR A CA 1
ATOM 2307 C C . THR A 1 278 ? -13.806 -16.437 -27.250 1.00 82.06 278 THR A C 1
ATOM 2309 O O . THR A 1 278 ? -12.718 -16.745 -27.729 1.00 82.06 278 THR A O 1
ATOM 2312 N N . THR A 1 279 ? -14.397 -15.269 -27.514 1.00 83.62 279 THR A N 1
ATOM 2313 C CA . THR A 1 279 ? -13.887 -14.307 -28.505 1.00 83.62 279 THR A CA 1
ATOM 2314 C C . THR A 1 279 ? -13.313 -13.027 -27.900 1.00 83.62 279 THR A C 1
ATOM 2316 O O . THR A 1 279 ? -12.626 -12.289 -28.599 1.00 83.62 279 THR A O 1
ATOM 2319 N N . ASN A 1 280 ? -13.593 -12.734 -26.627 1.00 88.38 280 ASN A N 1
ATOM 2320 C CA . ASN A 1 280 ? -13.185 -11.508 -25.946 1.00 88.38 280 ASN A CA 1
ATOM 2321 C C . ASN A 1 280 ? -12.515 -11.830 -24.601 1.00 88.38 280 ASN A C 1
ATOM 2323 O O . ASN A 1 280 ? -13.174 -12.288 -23.667 1.00 88.38 280 ASN A O 1
ATOM 2327 N N . GLN A 1 281 ? -11.217 -11.523 -24.499 1.00 78.31 281 GLN A N 1
ATOM 2328 C CA . GLN A 1 281 ? -10.404 -11.760 -23.300 1.00 78.31 281 GLN A CA 1
ATOM 2329 C C . GLN A 1 281 ? -10.935 -11.037 -22.055 1.00 78.31 281 GLN A C 1
ATOM 2331 O O . GLN A 1 281 ? -10.881 -11.598 -20.962 1.00 78.31 281 GLN A O 1
ATOM 2336 N N . THR A 1 282 ? -11.485 -9.829 -22.203 1.00 81.06 282 THR A N 1
ATOM 2337 C CA . THR A 1 282 ? -12.082 -9.060 -21.103 1.00 81.06 282 THR A CA 1
ATOM 2338 C C . THR A 1 282 ? -13.300 -9.780 -20.532 1.00 81.06 282 THR A C 1
ATOM 2340 O O . THR A 1 282 ? -13.421 -9.919 -19.314 1.00 81.06 282 THR A O 1
ATOM 2343 N N . SER A 1 283 ? -14.166 -10.313 -21.398 1.00 84.12 283 SER A N 1
ATOM 2344 C CA . SER A 1 283 ? -15.325 -11.108 -20.984 1.00 84.12 283 SER A CA 1
ATOM 2345 C C . SER A 1 283 ? -14.901 -12.436 -20.352 1.00 84.12 283 SER A C 1
ATOM 2347 O O . SER A 1 283 ? -15.492 -12.851 -19.355 1.00 84.12 283 SER A O 1
ATOM 2349 N N . SER A 1 284 ? -13.865 -13.104 -20.880 1.00 84.38 284 SER A N 1
ATOM 2350 C CA . SER A 1 284 ? -13.312 -14.326 -20.271 1.00 84.38 284 SER A CA 1
ATOM 2351 C C . SER A 1 284 ? -12.770 -14.050 -18.868 1.00 84.38 284 SER A C 1
ATOM 2353 O O . SER A 1 284 ? -13.074 -14.786 -17.932 1.00 84.38 284 SER A O 1
ATOM 2355 N N . TYR A 1 285 ? -11.992 -12.977 -18.712 1.00 78.75 285 TYR A N 1
ATOM 2356 C CA . TYR A 1 285 ? -11.421 -12.564 -17.435 1.00 78.75 285 TYR A CA 1
ATOM 2357 C C . TYR A 1 285 ? -12.514 -12.223 -16.417 1.00 78.75 285 TYR A C 1
ATOM 2359 O O . TYR A 1 285 ? -12.507 -12.763 -15.315 1.00 78.75 285 TYR A O 1
ATOM 2367 N N . CYS A 1 286 ? -13.509 -11.415 -16.793 1.00 81.38 286 CYS A N 1
ATOM 2368 C CA . CYS A 1 286 ? -14.624 -11.059 -15.912 1.00 81.38 286 CYS A CA 1
ATOM 2369 C C . CYS A 1 286 ? -15.459 -12.280 -15.499 1.00 81.38 286 CYS A C 1
ATOM 2371 O O . CYS A 1 286 ? -15.819 -12.399 -14.329 1.00 81.38 286 CYS A O 1
ATOM 2373 N N . PHE A 1 287 ? -15.708 -13.220 -16.418 1.00 84.88 287 PHE A N 1
ATOM 2374 C CA . PHE A 1 287 ? -16.358 -14.495 -16.101 1.00 84.88 287 PHE A CA 1
ATOM 2375 C C . PHE A 1 287 ? -15.548 -15.322 -15.098 1.00 84.88 287 PHE A C 1
ATOM 2377 O O . PHE A 1 287 ? -16.107 -15.835 -14.132 1.00 84.88 287 PHE A O 1
ATOM 2384 N N . LEU A 1 288 ? -14.230 -15.433 -15.289 1.00 79.94 288 LEU A N 1
ATOM 2385 C CA . LEU A 1 288 ? -13.353 -16.159 -14.369 1.00 79.94 288 LEU A CA 1
ATOM 2386 C C . LEU A 1 288 ? -13.321 -15.508 -12.985 1.00 79.94 288 LEU A C 1
ATOM 2388 O O . LEU A 1 288 ? -13.409 -16.214 -11.986 1.00 79.94 288 LEU A O 1
ATOM 2392 N N . VAL A 1 289 ? -13.246 -14.177 -12.910 1.00 76.81 289 VAL A N 1
ATOM 2393 C CA . VAL A 1 289 ? -13.309 -13.445 -11.636 1.00 76.81 289 VAL A CA 1
ATOM 2394 C C . VAL A 1 289 ? -14.663 -13.666 -10.964 1.00 76.81 289 VAL A C 1
ATOM 2396 O O . VAL A 1 289 ? -14.699 -13.887 -9.756 1.00 76.81 289 VAL A O 1
ATOM 2399 N N . TRP A 1 290 ? -15.764 -13.673 -11.722 1.00 82.75 290 TRP A N 1
ATOM 2400 C CA . TRP A 1 290 ? -17.098 -13.953 -11.188 1.00 82.75 290 TRP A CA 1
ATOM 2401 C C . TRP A 1 290 ? -17.173 -15.385 -10.647 1.00 82.75 290 TRP A C 1
ATOM 2403 O O . TRP A 1 290 ? -17.573 -15.608 -9.506 1.00 82.75 290 TRP A O 1
ATOM 2413 N N . PHE A 1 291 ? -16.685 -16.358 -11.418 1.00 77.56 291 PHE A N 1
ATOM 2414 C CA . PHE A 1 291 ? -16.625 -17.759 -11.011 1.00 77.56 291 PHE A CA 1
ATOM 2415 C C . PHE A 1 291 ? -15.771 -17.953 -9.750 1.00 77.56 291 PHE A C 1
ATOM 2417 O O . PHE A 1 291 ? -16.176 -18.652 -8.826 1.00 77.56 291 PHE A O 1
ATOM 2424 N N . ILE A 1 292 ? -14.615 -17.296 -9.661 1.00 68.94 292 ILE A N 1
ATOM 2425 C CA . ILE A 1 292 ? -13.761 -17.318 -8.467 1.00 68.94 292 ILE A CA 1
ATOM 2426 C C . ILE A 1 292 ? -14.494 -16.701 -7.268 1.00 68.94 292 ILE A C 1
ATOM 2428 O O . ILE A 1 292 ? -14.522 -17.273 -6.179 1.00 68.94 292 ILE A O 1
ATOM 2432 N N . HIS A 1 293 ? -15.135 -15.549 -7.467 1.00 67.94 293 HIS A N 1
ATOM 2433 C CA . HIS A 1 293 ? -15.833 -14.832 -6.405 1.00 67.94 293 HIS A CA 1
ATOM 2434 C C . HIS A 1 293 ? -16.981 -15.655 -5.800 1.00 67.94 293 HIS A C 1
ATOM 2436 O O . HIS A 1 293 ? -17.106 -15.717 -4.574 1.00 67.94 293 HIS A O 1
ATOM 2442 N N . TYR A 1 294 ? -17.785 -16.311 -6.644 1.00 69.50 294 TYR A N 1
ATOM 2443 C CA . TYR A 1 294 ? -19.013 -16.992 -6.223 1.00 69.50 294 TYR A CA 1
ATOM 2444 C C . TYR A 1 294 ? -18.872 -18.511 -6.037 1.00 69.50 294 TYR A C 1
ATOM 2446 O O . TYR A 1 294 ? -19.555 -19.075 -5.186 1.00 69.50 294 TYR A O 1
ATOM 2454 N N . TYR A 1 295 ? -17.976 -19.180 -6.771 1.00 64.38 295 TYR A N 1
ATOM 2455 C CA . TYR A 1 295 ? -17.870 -20.648 -6.781 1.00 64.38 295 TYR A CA 1
ATOM 2456 C C . TYR A 1 295 ? -16.534 -21.192 -6.270 1.00 64.38 295 TYR A C 1
ATOM 2458 O O . TYR A 1 295 ? -16.528 -22.260 -5.662 1.00 64.38 295 TYR A O 1
ATOM 2466 N N . SER A 1 296 ? -15.412 -20.475 -6.410 1.00 51.91 296 SER A N 1
ATOM 2467 C CA . SER A 1 296 ? -14.133 -20.954 -5.851 1.00 51.91 296 SER A CA 1
ATOM 2468 C C . SER A 1 296 ? -13.965 -20.670 -4.352 1.00 51.91 296 SER A C 1
ATOM 2470 O O . SER A 1 296 ? -12.925 -20.987 -3.783 1.00 51.91 296 SER A O 1
ATOM 2472 N N . ARG A 1 297 ? -14.978 -20.090 -3.688 1.00 46.09 297 ARG A N 1
ATOM 2473 C CA . ARG A 1 297 ? -15.063 -20.017 -2.216 1.00 46.09 297 ARG A CA 1
ATOM 2474 C C . ARG A 1 297 ? -15.563 -21.312 -1.555 1.00 46.09 297 ARG A C 1
ATOM 2476 O O . ARG A 1 297 ? -15.631 -21.359 -0.328 1.00 46.09 297 ARG A O 1
ATOM 2483 N N . PHE A 1 298 ? -15.840 -22.358 -2.334 1.00 41.09 298 PHE A N 1
ATOM 2484 C CA . PHE A 1 298 ? -16.027 -23.722 -1.839 1.00 41.09 298 PHE A CA 1
ATOM 2485 C C . PHE A 1 298 ? -14.784 -24.570 -2.127 1.00 41.09 298 PHE A C 1
ATOM 2487 O O . PHE A 1 298 ? -14.716 -25.231 -3.158 1.00 41.09 298 PHE A O 1
ATOM 2494 N N . TYR A 1 299 ? -13.795 -24.472 -1.236 1.00 33.78 299 TYR A N 1
ATOM 2495 C CA . TYR A 1 299 ? -13.050 -25.552 -0.562 1.00 33.78 299 TYR A CA 1
ATOM 2496 C C . TYR A 1 299 ? -11.866 -24.946 0.199 1.00 33.78 299 TYR A C 1
ATOM 2498 O O . TYR A 1 299 ? -11.075 -24.202 -0.419 1.00 33.78 299 TYR A O 1
#

Organism: NCBI:txid392030

pLDDT: mean 77.32, std 12.59, range [33.78, 94.38]

Secondary structure (DSSP, 8-state):
-HHHHHHHHHHHHHHHHHHHHHHHHHHHGGGGGGGHHHHHHHHH-TT--GGGGHHHHHHHHHHHH-HHHHHHHTTT----HHHHHHHHHHHHHT--TT-HHHHHHHHHHHHHHHHHHHHH--HHHHHHHHHHHHHHHHHHHHSTT---HHHHHHHHHHHHHHHHHHHHHHHTT---HHHHHHHHHHH-TTSHHHHHHHHHHHHHHHHHHT--HHHHHHHHHTSS-HHHHHHHTS-TTS-----SSTT-TTHHHHHHHHHHHHH---HHHHHHHHHHHHH-HHHHHHHHHHHHHHTTT--